Protein AF-0000000074520340 (afdb_homodimer)

Nearest PDB structures (foldseek):
  4hzc-assembly2_I  TM=8.494E-01  e=1.902E-11  Brucella abortus S19
  4hzc-assembly2_J  TM=8.301E-01  e=1.211E-09  Brucella abortus S19
  7ra4-assembly1_C-2  TM=8.258E-01  e=1.084E-09  Neisseria gonorrhoeae FA 1090
  1g97-assembly1_A  TM=7.782E-01  e=4.862E-04  Streptococcus pneumoniae
  1hm8-assembly1_A  TM=6.626E-01  e=3.896E-04  Streptococcus pneumoniae

InterPro domains:
  IPR001451 Hexapeptide repeat [PF00132] (113-145)
  IPR005881 Serine O-acetyltransferase [PIRSF000441] (16-164)
  IPR011004 Trimeric LpxA-like superfamily [SSF51161] (27-163)
  IPR018357 Hexapeptide transferase, conserved site [PS00101] (121-149)
  IPR045304 Serine acetyltransferase, LbH domain [cd03354] (60-159)

Sequence (340 aa):
MFEHVREDWKNYDGDLTRQGLWVMLVYRFGRWRYRIGPRWLRLPLSFLYKALKLASQILTGIDLPCEAQVGRHFTIEHFGDIIISGDAVIGDDVTVRNGVTIG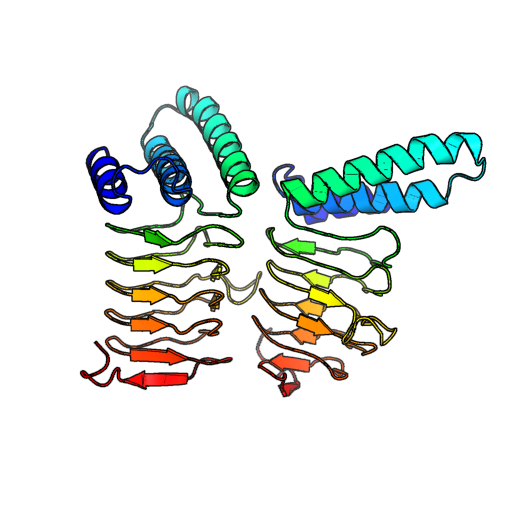LKRTNEPGSPVIGNRVDIGAGAKVLGPIRIGDDVVIGANAVVITDVPSNSLAVGVPARIKPRTGAGRMFEHVREDWKNYDGDLTRQGLWVMLVYRFGRWRYRIGPRWLRLPLSFLYKALKLASQILTGIDLPCEAQVGRHFTIEHFGDIIISGDAVIGDDVTVRNGVTIGLKRTNEPGSPVIGNRVDIGAGAKVLGPIRIGDDVVIGANAVVITDVPSNSLAVGVPARIKPRTGAGR

Organism: Methylococcus capsulatus (strain ATCC 33009 / NCIMB 11132 / Bath) (NCBI:txid243233)

Solvent-accessible surface area (backbone atoms only — not comparable to full-atom values): 16438 Å² total; per-residue (Å²): 109,71,65,55,51,53,49,48,36,59,74,50,71,68,41,84,82,40,58,38,54,58,49,52,52,52,26,49,50,41,46,52,49,72,67,50,77,58,61,81,65,34,49,64,51,49,52,50,41,52,50,50,48,49,50,40,29,65,49,39,32,40,45,63,48,49,67,28,44,71,43,54,67,63,41,54,46,68,53,20,51,27,41,41,36,43,68,24,36,37,31,34,46,25,37,42,25,31,40,21,35,39,19,52,66,41,96,87,41,84,39,27,29,37,37,33,33,45,25,41,39,26,43,41,16,36,37,28,16,69,28,44,36,30,36,49,21,39,34,34,55,52,11,33,40,71,61,69,39,60,54,44,20,31,32,40,14,77,69,41,45,81,40,73,52,65,81,69,83,110,108,70,63,56,50,53,46,47,36,59,71,49,69,67,43,82,83,38,57,36,55,56,49,50,51,53,25,50,50,43,46,51,50,73,67,50,75,59,62,81,64,34,48,63,51,48,52,50,41,52,53,49,50,51,50,38,30,42,76,39,28,39,44,63,48,48,67,28,44,71,43,55,60,62,40,54,49,67,59,34,34,26,41,42,36,43,66,23,36,38,32,34,46,24,37,42,25,33,39,20,34,39,20,52,66,40,97,88,40,86,41,26,29,37,38,33,34,44,25,41,39,26,44,40,16,36,38,27,16,70,30,44,37,29,37,48,22,40,35,32,61,47,10,25,40,72,60,66,39,60,52,43,21,32,32,39,39,51,68,42,45,82,40,72,51,65,88,70,81,118

Radius of gyration: 21.03 Å; Cα contacts (8 Å, |Δi|>4): 837; chains: 2; bounding box: 50×57×48 Å

Foldseek 3Di:
DVVQLVQLCVLVVVDPVALQSLQVVLLVLQLVLVVDDDPVVSVVSVVVSVVSQVVSCVVFVAHDHNLEAEEHSEEEAHGHQHAEDSQEYYYYQEYDYYQEYWEAPDPPADATEYEYYNEYEAHNEYHHHNEYEEACEYEYHNEYEDYYAYHQWYWYDVPTDIGHNDVPVD/DVVQLVQLCVLVVVDPPALQSLQVVLLVLQLVLVVDDDPVVSVVSVVVSVVSQVVSCVVFVAHDHNLEAEEHSEEEDGGHNHAEDSQEYYYYQEYDYYQEYWEAPDPPADATEYEYYNEYEAHNEYHHHNEYEEACEYEYHNEYEDYYAYHQWYWDDVPTDIGHNDPPDD

pLDDT: mean 89.42, std 11.97, range [26.83, 98.75]

Secondary structure (DSSP, 8-state):
-HHHHHHHHHHTTT-TT-HHHHHHHHHHHHHHHTT---HHHHHHHHHHHHHHHHHHHHHH-EE--TTSEE-SS-EE-S-SSEEE-TT-EE-SS-EE-TT-EEE-SBTTB----EE-SS-EE-TT-EEESS-EE-SS-EEPTT-EE-S-B-SSEEEEETTEEEEE--GGG-/-HHHHHHHHHHTTT-TT-HHHHHHHHHHHHHHHTT---HHHHHHHHHHHHHHHHHHHHHH-EE--TTSEE-SS-EE-S-SSEEE-TT-EE-SS-EE-TT-EEE-SBTTB----EE-SS-EE-TT-EEESS-EE-SS-EEPTT-EE-S-B-SSEEEETTTTEEEE--TT--

Structure (mmCIF, N/CA/C/O backbone):
data_AF-0000000074520340-model_v1
#
loop_
_entity.id
_entity.type
_entity.pdbx_description
1 polymer 'Serine acetyltransferase'
#
loop_
_atom_site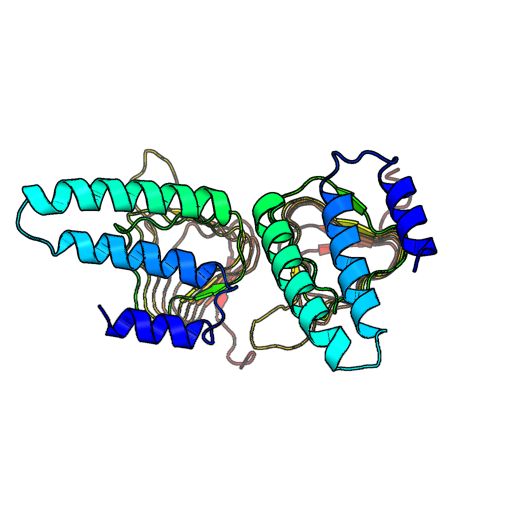.group_PDB
_atom_site.id
_atom_site.type_symbol
_atom_site.label_atom_id
_atom_site.label_alt_id
_atom_site.label_comp_id
_atom_site.label_asym_id
_atom_site.label_entity_id
_atom_site.label_seq_id
_atom_site.pdbx_PDB_ins_code
_atom_site.Cartn_x
_atom_site.Cartn_y
_atom_site.Cartn_z
_atom_site.occupancy
_atom_site.B_iso_or_equiv
_atom_site.auth_seq_id
_atom_site.auth_comp_id
_atom_site.auth_asym_id
_atom_site.auth_atom_id
_atom_site.pdbx_PDB_model_num
ATOM 1 N N . MET A 1 1 ? 12.102 -14.547 -21.453 1 53 1 MET A N 1
ATOM 2 C CA . MET A 1 1 ? 12.523 -14.422 -20.062 1 53 1 MET A CA 1
ATOM 3 C C . MET A 1 1 ? 13.164 -13.055 -19.812 1 53 1 MET A C 1
ATOM 5 O O . MET A 1 1 ? 12.711 -12.297 -18.953 1 53 1 MET A O 1
ATOM 9 N N . PHE A 1 2 ? 14.242 -12.977 -20.719 1 59.88 2 PHE A N 1
ATOM 10 C CA . PHE A 1 2 ? 15.016 -11.742 -20.594 1 59.88 2 PHE A CA 1
ATOM 11 C C . PHE A 1 2 ? 14.164 -10.531 -20.938 1 59.88 2 PHE A C 1
ATOM 13 O O . PHE A 1 2 ? 14.359 -9.445 -20.406 1 59.88 2 PHE A O 1
ATOM 20 N N . GLU A 1 3 ? 13.211 -10.875 -21.797 1 62.56 3 GLU A N 1
ATOM 21 C CA . GLU A 1 3 ? 12.359 -9.766 -22.219 1 62.56 3 GLU A CA 1
ATOM 22 C C . GLU A 1 3 ? 11.484 -9.273 -21.078 1 62.56 3 GLU A C 1
ATOM 24 O O . GLU A 1 3 ? 11.25 -8.07 -20.938 1 62.56 3 GLU A O 1
ATOM 29 N N . HIS A 1 4 ? 11.164 -10.141 -20.203 1 73.25 4 HIS A N 1
ATOM 30 C CA . HIS A 1 4 ? 10.297 -9.781 -19.078 1 73.25 4 HIS A CA 1
ATOM 31 C C . HIS A 1 4 ? 11.078 -9.016 -18.016 1 73.25 4 HIS A C 1
ATOM 33 O O . HIS A 1 4 ? 10.539 -8.094 -17.391 1 73.25 4 HIS A O 1
ATOM 39 N N . VAL A 1 5 ? 12.367 -9.312 -17.984 1 71.75 5 VAL A N 1
ATOM 40 C CA . VAL A 1 5 ? 13.203 -8.641 -17 1 71.75 5 VAL A CA 1
ATOM 41 C C . VAL A 1 5 ? 13.43 -7.191 -17.422 1 71.75 5 VAL A C 1
ATOM 43 O O . VAL A 1 5 ? 13.391 -6.285 -16.578 1 71.75 5 VAL A O 1
ATOM 46 N N . ARG A 1 6 ? 13.617 -7.074 -18.703 1 75 6 ARG A N 1
ATOM 47 C CA . ARG A 1 6 ? 13.805 -5.727 -19.234 1 75 6 ARG A CA 1
ATOM 48 C C . ARG A 1 6 ? 12.547 -4.887 -19.047 1 75 6 ARG A C 1
ATOM 50 O O . ARG A 1 6 ? 12.633 -3.695 -18.734 1 75 6 ARG A O 1
ATOM 57 N N . GLU A 1 7 ? 11.5 -5.543 -19.219 1 77.56 7 GLU A N 1
ATOM 58 C CA . GLU A 1 7 ? 10.219 -4.863 -19.047 1 77.56 7 GLU A CA 1
ATOM 59 C C . GLU A 1 7 ? 9.984 -4.488 -17.578 1 77.56 7 GLU A C 1
ATOM 61 O O . GLU A 1 7 ? 9.508 -3.393 -17.281 1 77.56 7 GLU A O 1
ATOM 66 N N . ASP A 1 8 ? 10.344 -5.371 -16.719 1 78.5 8 ASP A N 1
ATOM 67 C CA . ASP A 1 8 ? 10.211 -5.082 -15.297 1 78.5 8 ASP A CA 1
ATOM 68 C C . ASP A 1 8 ? 11.109 -3.916 -14.891 1 78.5 8 ASP A C 1
ATOM 70 O O . ASP A 1 8 ? 10.688 -3.045 -14.125 1 78.5 8 ASP A O 1
ATOM 74 N N . TRP A 1 9 ? 12.281 -3.885 -15.453 1 76.12 9 TRP A N 1
ATOM 75 C CA . TRP A 1 9 ? 13.242 -2.816 -15.203 1 76.12 9 TRP A CA 1
ATOM 76 C C . TRP A 1 9 ? 12.672 -1.463 -15.609 1 76.12 9 TRP A C 1
ATOM 78 O O . TRP A 1 9 ? 12.789 -0.485 -14.867 1 76.12 9 TRP A O 1
ATOM 88 N N . LYS A 1 10 ? 12.062 -1.479 -16.719 1 74.94 10 LYS A N 1
ATOM 89 C CA . LYS A 1 10 ? 11.469 -0.245 -17.219 1 74.94 10 LYS A CA 1
ATOM 90 C C . LYS A 1 10 ? 10.266 0.17 -16.375 1 74.94 10 LYS A C 1
ATOM 92 O O . LYS A 1 10 ? 10.078 1.355 -16.094 1 74.94 10 LYS A O 1
ATOM 97 N N . ASN A 1 11 ? 9.516 -0.864 -15.922 1 74.94 11 ASN A N 1
ATOM 98 C CA . ASN A 1 11 ? 8.328 -0.603 -15.117 1 74.94 11 ASN A CA 1
ATOM 99 C C . ASN A 1 11 ? 8.688 0.049 -13.781 1 74.94 11 ASN A C 1
ATOM 101 O O . ASN A 1 11 ? 7.91 0.843 -13.25 1 74.94 11 ASN A O 1
ATOM 105 N N . TYR A 1 12 ? 9.852 -0.22 -13.305 1 77 12 TYR A N 1
ATOM 106 C CA . TYR A 1 12 ? 10.273 0.304 -12.016 1 77 12 TYR A CA 1
ATOM 107 C C . TYR A 1 12 ? 11.344 1.373 -12.18 1 77 12 TYR A C 1
ATOM 109 O O . TYR A 1 12 ? 12.125 1.63 -11.258 1 77 12 TYR A O 1
ATOM 117 N N . ASP A 1 13 ? 11.445 1.926 -13.352 1 74.31 13 ASP A N 1
ATOM 118 C CA . ASP A 1 13 ? 12.32 3.041 -13.703 1 74.31 13 ASP A CA 1
ATOM 119 C C . ASP A 1 13 ? 13.773 2.729 -13.359 1 74.31 13 ASP A C 1
ATOM 121 O O . ASP A 1 13 ? 14.531 3.621 -12.977 1 74.31 13 ASP A O 1
ATOM 125 N N . GLY A 1 14 ? 14.086 1.506 -13.328 1 73.56 14 GLY A N 1
ATOM 126 C CA . GLY A 1 14 ? 15.453 1.105 -13.055 1 73.56 14 GLY A CA 1
ATOM 127 C C . GLY A 1 14 ? 15.898 1.424 -11.641 1 73.56 14 GLY A C 1
ATOM 128 O O . GLY A 1 14 ? 17.094 1.597 -11.383 1 73.56 14 GLY A O 1
ATOM 129 N N . ASP A 1 15 ? 14.938 1.679 -10.789 1 73 15 ASP A N 1
ATOM 130 C CA . ASP A 1 15 ? 15.242 2.01 -9.398 1 73 15 ASP A CA 1
ATOM 131 C C . ASP A 1 15 ? 15.352 0.749 -8.539 1 73 15 ASP A C 1
ATOM 133 O O . ASP A 1 15 ? 14.336 0.153 -8.18 1 73 15 ASP A O 1
ATOM 137 N N . LEU A 1 16 ? 16.547 0.467 -8.188 1 75.19 16 LEU A N 1
ATOM 138 C CA . LEU A 1 16 ? 16.844 -0.761 -7.457 1 75.19 16 LEU A CA 1
ATOM 139 C C . LEU A 1 16 ? 16.297 -0.693 -6.031 1 75.19 16 LEU A C 1
ATOM 141 O O . LEU A 1 16 ? 16.203 -1.716 -5.352 1 75.19 16 LEU A O 1
ATOM 145 N N . THR A 1 17 ? 15.906 0.491 -5.727 1 77.88 17 THR A N 1
ATOM 146 C CA . THR A 1 17 ? 15.414 0.63 -4.359 1 77.88 17 THR A CA 1
ATOM 147 C C . THR A 1 17 ? 13.945 0.229 -4.266 1 77.88 17 THR A C 1
ATOM 149 O O . THR A 1 17 ? 13.406 0.097 -3.168 1 77.88 17 THR A O 1
ATOM 152 N N . ARG A 1 18 ? 13.422 -0.013 -5.43 1 84.12 18 ARG A N 1
ATOM 153 C CA . ARG A 1 18 ? 12.023 -0.429 -5.434 1 84.12 18 ARG A CA 1
ATOM 154 C C . ARG A 1 18 ? 11.898 -1.926 -5.168 1 84.12 18 ARG A C 1
ATOM 156 O O . ARG A 1 18 ? 12.289 -2.746 -6 1 84.12 18 ARG A O 1
ATOM 163 N N . GLN A 1 19 ? 11.266 -2.213 -4.129 1 89.31 19 GLN A N 1
ATOM 164 C CA . GLN A 1 19 ? 11.195 -3.584 -3.635 1 89.31 19 GLN A CA 1
ATOM 165 C C . GLN A 1 19 ? 10.406 -4.473 -4.59 1 89.31 19 GLN A C 1
ATOM 167 O O . GLN A 1 19 ? 10.656 -5.676 -4.68 1 89.31 19 GLN A O 1
ATOM 172 N N . GLY A 1 20 ? 9.492 -3.887 -5.324 1 90.38 20 GLY A N 1
ATOM 173 C CA . GLY A 1 20 ? 8.742 -4.645 -6.312 1 90.38 20 GLY A CA 1
ATOM 174 C C . GLY A 1 20 ? 9.625 -5.301 -7.359 1 90.38 20 GLY A C 1
ATOM 175 O O . GLY A 1 20 ? 9.336 -6.402 -7.824 1 90.38 20 GLY A O 1
ATOM 176 N N . LEU A 1 21 ? 10.648 -4.699 -7.707 1 89.56 21 LEU A N 1
ATOM 177 C CA . LEU A 1 21 ? 11.586 -5.23 -8.695 1 89.56 21 LEU A CA 1
ATOM 178 C C . LEU A 1 21 ? 12.273 -6.488 -8.172 1 89.56 21 LEU A C 1
ATOM 180 O O . LEU A 1 21 ? 12.438 -7.461 -8.914 1 89.56 21 LEU A O 1
ATOM 184 N N . TRP A 1 22 ? 12.656 -6.438 -6.891 1 91.94 22 TRP A N 1
ATOM 185 C CA . TRP A 1 22 ? 13.289 -7.609 -6.289 1 91.94 22 TRP A CA 1
ATOM 186 C C . TRP A 1 22 ? 12.359 -8.82 -6.359 1 91.94 22 TRP A C 1
ATOM 188 O O . TRP A 1 22 ? 12.781 -9.914 -6.742 1 91.94 22 TRP A O 1
ATOM 198 N N . VAL A 1 23 ? 11.148 -8.586 -6.039 1 93.88 23 VAL A N 1
ATOM 199 C CA . VAL A 1 23 ? 10.164 -9.656 -5.988 1 93.88 23 VAL A CA 1
ATOM 200 C C . VAL A 1 23 ? 9.945 -10.227 -7.391 1 93.88 23 VAL A C 1
ATOM 202 O O . VAL A 1 23 ? 9.883 -11.445 -7.57 1 93.88 23 VAL A O 1
ATOM 205 N N . MET A 1 24 ? 9.852 -9.359 -8.344 1 92.81 24 MET A N 1
ATOM 206 C CA . MET A 1 24 ? 9.625 -9.797 -9.719 1 92.81 24 MET A CA 1
ATOM 207 C C . MET A 1 24 ? 10.812 -10.594 -10.242 1 92.81 24 MET A C 1
ATOM 209 O O . MET A 1 24 ? 10.648 -11.555 -10.992 1 92.81 24 MET A O 1
ATOM 213 N N . LEU A 1 25 ? 12.039 -10.234 -9.875 1 91.56 25 LEU A N 1
ATOM 214 C CA . LEU A 1 25 ? 13.234 -10.969 -10.281 1 91.56 25 LEU A CA 1
ATOM 215 C C . LEU A 1 25 ? 13.219 -12.383 -9.711 1 91.56 25 LEU A C 1
ATOM 217 O O . LEU A 1 25 ? 13.539 -13.344 -10.414 1 91.56 25 LEU A O 1
ATOM 221 N N . VAL A 1 26 ? 12.867 -12.453 -8.453 1 93.5 26 VAL A N 1
ATOM 222 C CA . VAL A 1 26 ? 12.789 -13.766 -7.812 1 93.5 26 VAL A CA 1
ATOM 223 C C . VAL A 1 26 ? 11.703 -14.602 -8.484 1 93.5 26 VAL A C 1
ATOM 225 O O . VAL A 1 26 ? 11.898 -15.797 -8.742 1 93.5 26 VAL A O 1
ATOM 228 N N . TYR A 1 27 ? 10.57 -14.023 -8.742 1 94.25 27 TYR A N 1
ATOM 229 C CA . TYR A 1 27 ? 9.461 -14.664 -9.438 1 94.25 27 TYR A CA 1
ATOM 230 C C . TYR A 1 27 ? 9.906 -15.234 -10.773 1 94.25 27 TYR A C 1
ATOM 232 O O . TYR A 1 27 ? 9.648 -16.406 -11.078 1 94.25 27 TYR A O 1
ATOM 240 N N . ARG A 1 28 ? 10.539 -14.438 -11.539 1 90.75 28 ARG A N 1
ATOM 241 C CA . ARG A 1 28 ? 10.977 -14.852 -12.867 1 90.75 28 ARG A CA 1
ATOM 242 C C . ARG A 1 28 ? 12.031 -15.945 -12.789 1 90.75 28 ARG A C 1
ATOM 244 O O . ARG A 1 28 ? 12.078 -16.844 -13.633 1 90.75 28 ARG A O 1
ATOM 251 N N . PHE A 1 29 ? 12.922 -15.797 -11.789 1 92.06 29 PHE A N 1
ATOM 252 C CA . PHE A 1 29 ? 13.906 -16.844 -11.562 1 92.06 29 PHE A CA 1
ATOM 253 C C . PHE A 1 29 ? 13.234 -18.188 -11.281 1 92.06 29 PHE A C 1
ATOM 255 O O . PHE A 1 29 ? 13.641 -19.219 -11.805 1 92.06 29 PHE A O 1
ATOM 262 N N . GLY A 1 30 ? 12.219 -18.156 -10.492 1 91.81 30 GLY A N 1
ATOM 263 C CA . GLY A 1 30 ? 11.469 -19.375 -10.203 1 91.81 30 GLY A CA 1
ATOM 264 C C . GLY A 1 30 ? 10.797 -19.969 -11.422 1 91.81 30 GLY A C 1
ATOM 265 O O . GLY A 1 30 ? 10.797 -21.188 -11.602 1 91.81 30 GLY A O 1
ATOM 266 N N . ARG A 1 31 ? 10.25 -19.094 -12.211 1 89.19 31 ARG A N 1
ATOM 267 C CA . ARG A 1 31 ? 9.609 -19.547 -13.438 1 89.19 31 ARG A CA 1
ATOM 268 C C . ARG A 1 31 ? 10.633 -20.125 -14.414 1 89.19 31 ARG A C 1
ATOM 270 O O . ARG A 1 31 ? 10.359 -21.125 -15.094 1 89.19 31 ARG A O 1
ATOM 277 N N . TRP A 1 32 ? 11.727 -19.469 -14.477 1 87 32 TRP A N 1
ATOM 278 C CA . TRP A 1 32 ? 12.812 -19.906 -15.344 1 87 32 TRP A CA 1
ATOM 279 C C . TRP A 1 32 ? 13.312 -21.281 -14.93 1 87 32 TRP A C 1
ATOM 281 O O . TRP A 1 32 ? 13.633 -22.125 -15.789 1 87 32 TRP A O 1
ATOM 291 N N . ARG A 1 33 ? 13.328 -21.531 -13.656 1 86.06 33 ARG A N 1
ATOM 292 C CA . ARG A 1 33 ? 13.805 -22.797 -13.125 1 86.06 33 ARG A CA 1
ATOM 293 C C . ARG A 1 33 ? 12.977 -23.969 -13.664 1 86.06 33 ARG A C 1
ATOM 295 O O . ARG A 1 33 ? 13.492 -25.078 -13.836 1 86.06 33 ARG A O 1
ATOM 302 N N . TYR A 1 34 ? 11.75 -23.719 -13.914 1 80.75 34 TYR A N 1
ATOM 303 C CA . TYR A 1 34 ? 10.883 -24.781 -14.406 1 80.75 34 TYR A CA 1
ATOM 304 C C . TYR A 1 34 ? 11.211 -25.125 -15.852 1 80.75 34 TYR A C 1
ATOM 306 O O . TYR A 1 34 ? 10.805 -26.188 -16.344 1 80.75 34 TYR A O 1
ATOM 314 N N . ARG A 1 35 ? 11.992 -24.344 -16.391 1 81.56 35 ARG A N 1
ATOM 315 C CA . ARG A 1 35 ? 12.375 -24.609 -17.781 1 81.56 35 ARG A CA 1
ATOM 316 C C . ARG A 1 35 ? 13.617 -25.5 -17.844 1 81.56 35 ARG A C 1
ATOM 318 O O . ARG A 1 35 ? 13.969 -26 -18.922 1 81.56 35 ARG A O 1
ATOM 325 N N . ILE A 1 36 ? 14.258 -25.641 -16.75 1 82.88 36 ILE A N 1
ATOM 326 C CA . ILE A 1 36 ? 15.461 -26.469 -16.719 1 82.88 36 ILE A CA 1
ATOM 327 C C . ILE A 1 36 ? 15.078 -27.938 -16.641 1 82.88 36 ILE A C 1
ATOM 329 O O . ILE A 1 36 ? 14.383 -28.359 -15.719 1 82.88 36 ILE A O 1
ATOM 333 N N . GLY A 1 37 ? 15.398 -28.672 -17.609 1 78.62 37 GLY A N 1
ATOM 334 C CA . GLY A 1 37 ? 15.008 -30.062 -17.828 1 78.62 37 GLY A CA 1
ATOM 335 C C . GLY A 1 37 ? 15.664 -31.016 -16.844 1 78.62 37 GLY A C 1
ATOM 336 O O . GLY A 1 37 ? 14.977 -31.672 -16.047 1 78.62 37 GLY A O 1
ATOM 337 N N . PRO A 1 38 ? 17.094 -31.062 -16.766 1 82.19 38 PRO A N 1
ATOM 338 C CA . PRO A 1 38 ? 17.766 -32.062 -15.93 1 82.19 38 PRO A CA 1
ATOM 339 C C . PRO A 1 38 ? 17.5 -31.844 -14.445 1 82.19 38 PRO A C 1
ATOM 341 O O . PRO A 1 38 ? 17.656 -30.734 -13.938 1 82.19 38 PRO A O 1
ATOM 344 N N . ARG A 1 39 ? 17.078 -32.875 -13.789 1 82.94 39 ARG A N 1
ATOM 345 C CA . ARG A 1 39 ? 16.688 -32.812 -12.383 1 82.94 39 ARG A CA 1
ATOM 346 C C . ARG A 1 39 ? 17.859 -32.438 -11.5 1 82.94 39 ARG A C 1
ATOM 348 O O . ARG A 1 39 ? 17.688 -31.719 -10.508 1 82.94 39 ARG A O 1
ATOM 355 N N . TRP A 1 40 ? 19.031 -32.969 -11.906 1 85.06 40 TRP A N 1
ATOM 356 C CA . TRP A 1 40 ? 20.203 -32.719 -11.055 1 85.06 40 TRP A CA 1
ATOM 357 C C . TRP A 1 40 ? 20.547 -31.234 -11.008 1 85.06 40 TRP A C 1
ATOM 359 O O . TRP A 1 40 ? 21.062 -30.75 -10 1 85.06 40 TRP A O 1
ATOM 369 N N . LEU A 1 41 ? 20.328 -30.531 -12.023 1 83.12 41 LEU A N 1
ATOM 370 C CA . LEU A 1 41 ? 20.578 -29.094 -12.078 1 83.12 41 LEU A CA 1
ATOM 371 C C . LEU A 1 41 ? 19.438 -28.312 -11.453 1 83.12 41 LEU A C 1
ATOM 373 O O . LEU A 1 41 ? 19.641 -27.234 -10.891 1 83.12 41 LEU A O 1
ATOM 377 N N . ARG A 1 42 ? 18.266 -28.922 -11.438 1 85.19 42 ARG A N 1
ATOM 378 C CA . ARG A 1 42 ? 17.078 -28.25 -10.945 1 85.19 42 ARG A CA 1
ATOM 379 C C . ARG A 1 42 ? 17.047 -28.234 -9.414 1 85.19 42 ARG A C 1
ATOM 381 O O . ARG A 1 42 ? 16.531 -27.297 -8.805 1 85.19 42 ARG A O 1
ATOM 388 N N . LEU A 1 43 ? 17.703 -29.156 -8.844 1 86.75 43 LEU A N 1
ATOM 389 C CA . LEU A 1 43 ? 17.609 -29.312 -7.395 1 86.75 43 LEU A CA 1
ATOM 390 C C . LEU A 1 43 ? 18.266 -28.125 -6.684 1 86.75 43 LEU A C 1
ATOM 392 O O . LEU A 1 43 ? 17.641 -27.469 -5.859 1 86.75 43 LEU A O 1
ATOM 396 N N . PRO A 1 44 ? 19.609 -27.938 -7.027 1 89.25 44 PRO A N 1
ATOM 397 C CA . PRO A 1 44 ? 20.219 -26.781 -6.359 1 89.25 44 PRO A CA 1
ATOM 398 C C . PRO A 1 44 ? 19.5 -25.469 -6.68 1 89.25 44 PRO A C 1
ATOM 400 O O . PRO A 1 44 ? 19.422 -24.578 -5.828 1 89.25 44 PRO A O 1
ATOM 403 N N . LEU A 1 45 ? 19 -25.375 -7.82 1 90.19 45 LEU A N 1
ATOM 404 C CA . LEU A 1 45 ? 18.312 -24.156 -8.234 1 90.19 45 LEU A CA 1
ATOM 405 C C . LEU A 1 45 ? 16.984 -24.016 -7.5 1 90.19 45 LEU A C 1
ATOM 407 O O . LEU A 1 45 ? 16.516 -22.906 -7.234 1 90.19 45 LEU A O 1
ATOM 411 N N . SER A 1 46 ? 16.375 -25.141 -7.207 1 90.38 46 SER A N 1
ATOM 412 C CA . SER A 1 46 ? 15.141 -25.125 -6.438 1 90.38 46 SER A CA 1
ATOM 413 C C . SER A 1 46 ? 15.383 -24.656 -5.004 1 90.38 46 SER A C 1
ATOM 415 O O . SER A 1 46 ? 14.586 -23.906 -4.441 1 90.38 46 SER A O 1
ATOM 417 N N . PHE A 1 47 ? 16.469 -25.062 -4.508 1 91.94 47 PHE A N 1
ATOM 418 C CA . PHE A 1 47 ? 16.844 -24.625 -3.168 1 91.94 47 PHE A CA 1
ATOM 419 C C . PHE A 1 47 ? 17.125 -23.125 -3.15 1 91.94 47 PHE A C 1
ATOM 421 O O . PHE A 1 47 ? 16.719 -22.422 -2.227 1 91.94 47 PHE A O 1
ATOM 428 N N . LEU A 1 48 ? 17.859 -22.719 -4.129 1 93.19 48 LEU A N 1
ATOM 429 C CA . LEU A 1 48 ? 18.172 -21.281 -4.23 1 93.19 48 LEU A CA 1
ATOM 430 C C . LEU A 1 48 ? 16.891 -20.469 -4.375 1 93.19 48 LEU A C 1
ATOM 432 O O . LEU A 1 48 ? 16.75 -19.406 -3.76 1 93.19 48 LEU A O 1
ATOM 436 N N . TYR A 1 49 ? 15.977 -20.969 -5.16 1 92.62 49 TYR A N 1
ATOM 437 C CA . TYR A 1 49 ? 14.703 -20.281 -5.32 1 92.62 49 TYR A CA 1
ATOM 438 C C . TYR A 1 49 ? 13.977 -20.172 -3.984 1 92.62 49 TYR A C 1
ATOM 440 O O . TYR A 1 49 ? 13.484 -19.094 -3.627 1 92.62 49 TYR A O 1
ATOM 448 N N . LYS A 1 50 ? 13.914 -21.219 -3.301 1 92.69 50 LYS A N 1
ATOM 449 C CA . LYS A 1 50 ? 13.219 -21.219 -2.016 1 92.69 50 LYS A CA 1
ATOM 450 C C . LYS A 1 50 ? 13.867 -20.25 -1.039 1 92.69 50 LYS A C 1
ATOM 452 O O . LYS A 1 50 ? 13.172 -19.547 -0.298 1 92.69 50 LYS A O 1
ATOM 457 N N . ALA A 1 51 ? 15.148 -20.203 -1.033 1 94.44 51 ALA A N 1
ATOM 458 C CA . ALA A 1 51 ? 15.883 -19.281 -0.176 1 94.44 51 ALA A CA 1
ATOM 459 C C . ALA A 1 51 ? 15.602 -17.828 -0.568 1 94.44 51 ALA A C 1
ATOM 461 O O . ALA A 1 51 ? 15.359 -16.984 0.295 1 94.44 51 ALA A O 1
ATOM 462 N N . LEU A 1 52 ? 15.641 -17.578 -1.812 1 94.19 52 LEU A N 1
ATOM 463 C CA . LEU A 1 52 ? 15.398 -16.234 -2.316 1 94.19 52 LEU A CA 1
ATOM 464 C C . LEU A 1 52 ? 13.953 -15.812 -2.051 1 94.19 52 LEU A C 1
ATOM 466 O O . LEU A 1 52 ? 13.695 -14.648 -1.738 1 94.19 52 LEU A O 1
ATOM 470 N N . LYS A 1 53 ? 13.117 -16.766 -2.207 1 92.81 53 LYS A N 1
ATOM 471 C CA . LYS A 1 53 ? 11.711 -16.484 -1.919 1 92.81 53 LYS A CA 1
ATOM 472 C C . LYS A 1 53 ? 11.516 -16.109 -0.453 1 92.81 53 LYS A C 1
ATOM 474 O O . LYS A 1 53 ? 10.812 -15.148 -0.143 1 92.81 53 LYS A O 1
ATOM 479 N N . LEU A 1 54 ? 12.07 -16.828 0.389 1 92.19 54 LEU A N 1
ATOM 480 C CA . LEU A 1 54 ? 12 -16.547 1.816 1 92.19 54 LEU A CA 1
ATOM 481 C C . LEU A 1 54 ? 12.609 -15.18 2.121 1 92.19 54 LEU A C 1
ATOM 483 O O . LEU A 1 54 ? 12.023 -14.391 2.869 1 92.19 54 LEU A O 1
ATOM 487 N N . ALA A 1 55 ? 13.703 -14.891 1.623 1 94.31 55 ALA A N 1
ATOM 488 C CA . ALA A 1 55 ? 14.359 -13.602 1.816 1 94.31 55 ALA A CA 1
ATOM 489 C C . ALA A 1 55 ? 13.484 -12.453 1.321 1 94.31 55 ALA A C 1
ATOM 491 O O . ALA A 1 55 ? 13.375 -11.422 1.979 1 94.31 55 ALA A O 1
ATOM 492 N N . SER A 1 56 ? 12.906 -12.68 0.162 1 93.38 56 SER A N 1
ATOM 493 C CA . SER A 1 56 ? 12.008 -11.672 -0.387 1 93.38 56 SER A CA 1
ATOM 494 C C . SER A 1 56 ? 10.828 -11.43 0.542 1 93.38 56 SER A C 1
ATOM 496 O O . SER A 1 56 ? 10.445 -10.281 0.775 1 93.38 56 SER A O 1
ATOM 498 N N . GLN A 1 57 ? 10.312 -12.484 1.06 1 92.69 57 GLN A N 1
ATOM 499 C CA . GLN A 1 57 ? 9.188 -12.375 1.98 1 92.69 57 GLN A CA 1
ATOM 500 C C . GLN A 1 57 ? 9.57 -11.586 3.229 1 92.69 57 GLN A C 1
ATOM 502 O O . GLN A 1 57 ? 8.836 -10.695 3.658 1 92.69 57 GLN A O 1
ATOM 507 N N . ILE A 1 58 ? 10.695 -11.875 3.768 1 91.25 58 ILE A N 1
ATOM 508 C CA . ILE A 1 58 ? 11.156 -11.258 5.004 1 91.25 58 ILE A CA 1
ATOM 509 C C . ILE A 1 58 ? 11.5 -9.789 4.754 1 91.25 58 ILE A C 1
ATOM 511 O O . ILE A 1 58 ? 11.117 -8.914 5.531 1 91.25 58 ILE A O 1
ATOM 515 N N . LEU A 1 59 ? 12.109 -9.531 3.688 1 92.69 59 LEU A N 1
ATOM 516 C CA . LEU A 1 59 ? 12.648 -8.203 3.436 1 92.69 59 LEU A CA 1
ATOM 517 C C . LEU A 1 59 ? 11.562 -7.258 2.941 1 92.69 59 LEU A C 1
ATOM 519 O O . LEU A 1 59 ? 11.625 -6.051 3.191 1 92.69 59 LEU A O 1
ATOM 523 N N . THR A 1 60 ? 10.539 -7.797 2.26 1 93.12 60 THR A N 1
ATOM 524 C CA . THR A 1 60 ? 9.617 -6.902 1.567 1 93.12 60 THR A CA 1
ATOM 525 C C . THR A 1 60 ? 8.195 -7.074 2.098 1 93.12 60 THR A C 1
ATOM 527 O O . THR A 1 60 ? 7.34 -6.211 1.886 1 93.12 60 THR A O 1
ATOM 530 N N . GLY A 1 61 ? 7.898 -8.172 2.719 1 94.19 61 GLY A N 1
ATOM 531 C CA . GLY A 1 61 ? 6.527 -8.477 3.102 1 94.19 61 GLY A CA 1
ATOM 532 C C . GLY A 1 61 ? 5.648 -8.852 1.926 1 94.19 61 GLY A C 1
ATOM 533 O O . GLY A 1 61 ? 4.434 -8.648 1.963 1 94.19 61 GLY A O 1
ATOM 534 N N . ILE A 1 62 ? 6.258 -9.344 0.884 1 95.69 62 ILE A N 1
ATOM 535 C CA . ILE A 1 62 ? 5.523 -9.703 -0.325 1 95.69 62 ILE A CA 1
ATOM 536 C C . ILE A 1 62 ? 5.711 -11.195 -0.62 1 95.69 62 ILE A C 1
ATOM 538 O O . ILE A 1 62 ? 6.836 -11.695 -0.619 1 95.69 62 ILE A O 1
ATOM 542 N N . ASP A 1 63 ? 4.633 -11.883 -0.788 1 95.62 63 ASP A N 1
ATOM 543 C CA . ASP A 1 63 ? 4.66 -13.289 -1.191 1 95.62 63 ASP A CA 1
ATOM 544 C C . ASP A 1 63 ? 4.039 -13.469 -2.574 1 95.62 63 ASP A C 1
ATOM 546 O O . ASP A 1 63 ? 2.826 -13.32 -2.74 1 95.62 63 ASP A O 1
ATOM 550 N N . LEU A 1 64 ? 4.828 -13.781 -3.559 1 95.81 64 LEU A N 1
ATOM 551 C CA . LEU A 1 64 ? 4.434 -14.055 -4.938 1 95.81 64 LEU A CA 1
ATOM 552 C C . LEU A 1 64 ? 5.082 -15.344 -5.441 1 95.81 64 LEU A C 1
ATOM 554 O O . LEU A 1 64 ? 6.176 -15.312 -6.004 1 95.81 64 LEU A O 1
ATOM 558 N N . PRO A 1 65 ? 4.406 -16.484 -5.207 1 94.5 65 PRO A N 1
ATOM 559 C CA . PRO A 1 65 ? 4.969 -17.75 -5.676 1 94.5 65 PRO A CA 1
ATOM 560 C C . PRO A 1 65 ? 5.117 -17.797 -7.195 1 94.5 65 PRO A C 1
ATOM 562 O O . PRO A 1 65 ? 4.305 -17.219 -7.918 1 94.5 65 PRO A O 1
ATOM 565 N N . CYS A 1 66 ? 6.09 -18.562 -7.645 1 94.56 66 CYS A N 1
ATOM 566 C CA . CYS A 1 66 ? 6.352 -18.656 -9.078 1 94.56 66 CYS A CA 1
ATOM 567 C C . CYS A 1 66 ? 5.266 -19.453 -9.781 1 94.56 66 CYS A C 1
ATOM 569 O O . CYS A 1 66 ? 5.184 -19.453 -11.008 1 94.56 66 CYS A O 1
ATOM 571 N N . GLU A 1 67 ? 4.391 -20.094 -9.016 1 93.38 67 GLU A N 1
ATOM 572 C CA . GLU A 1 67 ? 3.293 -20.875 -9.57 1 93.38 67 GLU A CA 1
ATOM 573 C C . GLU A 1 67 ? 2.182 -19.984 -10.102 1 93.38 67 GLU A C 1
ATOM 575 O O . GLU A 1 67 ? 1.412 -20.375 -10.977 1 93.38 67 GLU A O 1
ATOM 580 N N . ALA A 1 68 ? 2.088 -18.781 -9.547 1 95.25 68 ALA A N 1
ATOM 581 C CA . ALA A 1 68 ? 1.101 -17.828 -10.055 1 95.25 68 ALA A CA 1
ATOM 582 C C . ALA A 1 68 ? 1.397 -17.453 -11.5 1 95.25 68 ALA A C 1
ATOM 584 O O . ALA A 1 68 ? 2.561 -17.406 -11.906 1 95.25 68 ALA A O 1
ATOM 585 N N . GLN A 1 69 ? 0.39 -17.219 -12.297 1 96.25 69 GLN A N 1
ATOM 586 C CA . GLN A 1 69 ? 0.564 -16.719 -13.656 1 96.25 69 GLN A CA 1
ATOM 587 C C . GLN A 1 69 ? 0.382 -15.211 -13.719 1 96.25 69 GLN A C 1
ATOM 589 O O . GLN A 1 69 ? -0.707 -14.695 -13.445 1 96.25 69 GLN A O 1
ATOM 594 N N . VAL A 1 70 ? 1.44 -14.516 -14.109 1 95.69 70 VAL A N 1
ATOM 595 C CA . VAL A 1 70 ? 1.425 -13.062 -14.133 1 95.69 70 VAL A CA 1
ATOM 596 C C . VAL A 1 70 ? 1.771 -12.562 -15.539 1 95.69 70 VAL A C 1
ATOM 598 O O . VAL A 1 70 ? 2.758 -13 -16.125 1 95.69 70 VAL A O 1
ATOM 601 N N . GLY A 1 71 ? 0.902 -11.695 -16.031 1 94.5 71 GLY A N 1
ATOM 602 C CA . GLY A 1 71 ? 1.102 -11.156 -17.375 1 94.5 71 GLY A CA 1
ATOM 603 C C . GLY A 1 71 ? 2.176 -10.086 -17.438 1 94.5 71 GLY A C 1
ATOM 604 O O . GLY A 1 71 ? 3.029 -10.008 -16.547 1 94.5 71 GLY A O 1
ATOM 605 N N . ARG A 1 72 ? 2.121 -9.305 -18.5 1 91.88 72 ARG A N 1
ATOM 606 C CA . ARG A 1 72 ? 3.092 -8.234 -18.734 1 91.88 72 ARG A CA 1
ATOM 607 C C . ARG A 1 72 ? 2.77 -7.008 -17.891 1 91.88 72 ARG A C 1
ATOM 609 O O . ARG A 1 72 ? 1.6 -6.723 -17.625 1 91.88 72 ARG A O 1
ATOM 616 N N . HIS A 1 73 ? 3.85 -6.281 -17.438 1 92.31 73 HIS A N 1
ATOM 617 C CA . HIS A 1 73 ? 3.746 -4.996 -16.75 1 92.31 73 HIS A CA 1
ATOM 618 C C . HIS A 1 73 ? 2.955 -5.125 -15.453 1 92.31 73 HIS A C 1
ATOM 620 O O . HIS A 1 73 ? 2.035 -4.344 -15.203 1 92.31 73 HIS A O 1
ATOM 626 N N . PHE A 1 74 ? 3.225 -6.117 -14.773 1 93.56 74 PHE A N 1
ATOM 627 C CA . PHE A 1 74 ? 2.719 -6.246 -13.414 1 93.56 74 PHE A CA 1
ATOM 628 C C . PHE A 1 74 ? 3.484 -5.336 -12.461 1 93.56 74 PHE A C 1
ATOM 630 O O . PHE A 1 74 ? 4.703 -5.449 -12.328 1 93.56 74 PHE A O 1
ATOM 637 N N . THR A 1 75 ? 2.729 -4.449 -11.797 1 93.75 75 THR A N 1
ATOM 638 C CA . THR A 1 75 ? 3.381 -3.449 -10.961 1 93.75 75 THR A CA 1
ATOM 639 C C . THR A 1 75 ? 2.99 -3.629 -9.5 1 93.75 75 THR A C 1
ATOM 641 O O . THR A 1 75 ? 1.803 -3.678 -9.172 1 93.75 75 THR A O 1
ATOM 644 N N . ILE A 1 76 ? 3.965 -3.824 -8.688 1 93.94 76 ILE A N 1
ATOM 645 C CA . ILE A 1 76 ? 3.787 -3.826 -7.242 1 93.94 76 ILE A CA 1
ATOM 646 C C . ILE A 1 76 ? 4.203 -2.475 -6.668 1 93.94 76 ILE A C 1
ATOM 648 O O . ILE A 1 76 ? 5.395 -2.15 -6.629 1 93.94 76 ILE A O 1
ATOM 652 N N . GLU A 1 77 ? 3.186 -1.749 -6.285 1 90.69 77 GLU A N 1
ATOM 653 C CA . GLU A 1 77 ? 3.459 -0.43 -5.723 1 90.69 77 GLU A CA 1
ATOM 654 C C . GLU A 1 77 ? 3.617 -0.498 -4.207 1 90.69 77 GLU A C 1
ATOM 656 O O . GLU A 1 77 ? 2.729 -0.985 -3.504 1 90.69 77 GLU A O 1
ATOM 661 N N . HIS A 1 78 ? 4.773 -0.008 -3.76 1 90.56 78 HIS A N 1
ATOM 662 C CA . HIS A 1 78 ? 5.16 -0.027 -2.354 1 90.56 78 HIS A CA 1
ATOM 663 C C . HIS A 1 78 ? 5.445 -1.448 -1.88 1 90.56 78 HIS A C 1
ATOM 665 O O . HIS A 1 78 ? 6.07 -2.232 -2.598 1 90.56 78 HIS A O 1
ATOM 671 N N . PHE A 1 79 ? 5.359 -1.688 -0.563 1 88.5 79 PHE A N 1
ATOM 672 C CA . PHE A 1 79 ? 5.68 -2.973 0.049 1 88.5 79 PHE A CA 1
ATOM 673 C C . PHE A 1 79 ? 4.75 -3.258 1.223 1 88.5 79 PHE A C 1
ATOM 675 O O . PHE A 1 79 ? 3.91 -2.426 1.573 1 88.5 79 PHE A O 1
ATOM 682 N N . GLY A 1 80 ? 4.898 -4.488 1.684 1 90.25 80 GLY A N 1
ATOM 683 C CA . GLY A 1 80 ? 4.238 -4.812 2.938 1 90.25 80 GLY A CA 1
ATOM 684 C C . GLY A 1 80 ? 2.891 -5.48 2.746 1 90.25 80 GLY A C 1
ATOM 685 O O . GLY A 1 80 ? 1.988 -4.906 2.133 1 90.25 80 GLY A O 1
ATOM 686 N N . ASP A 1 81 ? 2.834 -6.57 3.236 1 93.19 81 ASP A N 1
ATOM 687 C CA . ASP A 1 81 ? 1.603 -7.34 3.4 1 93.19 81 ASP A CA 1
ATOM 688 C C . ASP A 1 81 ? 0.919 -7.574 2.055 1 93.19 81 ASP A C 1
ATOM 690 O O . ASP A 1 81 ? -0.279 -7.324 1.909 1 93.19 81 ASP A O 1
ATOM 694 N N . ILE A 1 82 ? 1.626 -7.918 1.067 1 96.62 82 ILE A N 1
ATOM 695 C CA . ILE A 1 82 ? 1.075 -8.32 -0.222 1 96.62 82 ILE A CA 1
ATOM 696 C C . ILE A 1 82 ? 1.18 -9.836 -0.382 1 96.62 82 ILE A C 1
ATOM 698 O O . ILE A 1 82 ? 2.281 -10.383 -0.406 1 96.62 82 ILE A O 1
ATOM 702 N N . ILE A 1 83 ? 0.016 -10.508 -0.466 1 96.38 83 ILE A N 1
ATOM 703 C CA . ILE A 1 83 ? -0.018 -11.961 -0.542 1 96.38 83 ILE A CA 1
ATOM 704 C C . ILE A 1 83 ? -0.8 -12.398 -1.779 1 96.38 83 ILE A C 1
ATOM 706 O O . ILE A 1 83 ? -1.982 -12.078 -1.919 1 96.38 83 ILE A O 1
ATOM 710 N N . ILE A 1 84 ? -0.151 -13.141 -2.629 1 96.62 84 ILE A N 1
ATOM 711 C CA . ILE A 1 84 ? -0.764 -13.648 -3.852 1 96.62 84 ILE A CA 1
ATOM 712 C C . ILE A 1 84 ? -0.676 -15.172 -3.879 1 96.62 84 ILE A C 1
ATOM 714 O O . ILE A 1 84 ? 0.407 -15.742 -3.729 1 96.62 84 ILE A O 1
ATOM 718 N N . SER A 1 85 ? -1.822 -15.766 -4.082 1 94.12 85 SER A N 1
ATOM 719 C CA . SER A 1 85 ? -1.888 -17.219 -4.137 1 94.12 85 SER A CA 1
ATOM 720 C C . SER A 1 85 ? -1.148 -17.766 -5.355 1 94.12 85 SER A C 1
ATOM 722 O O . SER A 1 85 ? -1.166 -17.141 -6.426 1 94.12 85 SER A O 1
ATOM 724 N N . GLY A 1 86 ? -0.582 -18.938 -5.234 1 93.5 86 GLY A N 1
ATOM 725 C CA . GLY A 1 86 ? 0.073 -19.609 -6.344 1 93.5 86 GLY A CA 1
ATOM 726 C C . GLY A 1 86 ? -0.888 -20.016 -7.441 1 93.5 86 GLY A C 1
ATOM 727 O O . GLY A 1 86 ? -0.471 -20.281 -8.578 1 93.5 86 GLY A O 1
ATOM 728 N N . ASP A 1 87 ? -2.127 -19.953 -7.156 1 93.25 87 ASP A N 1
ATOM 729 C CA . ASP A 1 87 ? -3.143 -20.406 -8.109 1 93.25 87 ASP A CA 1
ATOM 730 C C . ASP A 1 87 ? -3.758 -19.219 -8.844 1 93.25 87 ASP A C 1
ATOM 732 O O . ASP A 1 87 ? -4.605 -19.391 -9.719 1 93.25 87 ASP A O 1
ATOM 736 N N . ALA A 1 88 ? -3.34 -18.094 -8.531 1 96.69 88 ALA A N 1
ATOM 737 C CA . ALA A 1 88 ? -3.912 -16.891 -9.141 1 96.69 88 ALA A CA 1
ATOM 738 C C . ALA A 1 88 ? -3.439 -16.734 -10.578 1 96.69 88 ALA A C 1
ATOM 740 O O . ALA A 1 88 ? -2.332 -17.141 -10.93 1 96.69 88 ALA A O 1
ATOM 741 N N . VAL A 1 89 ? -4.312 -16.203 -11.453 1 97.81 89 VAL A N 1
ATOM 742 C CA . VAL A 1 89 ? -4 -15.781 -12.812 1 97.81 89 VAL A CA 1
ATOM 743 C C . VAL A 1 89 ? -4.211 -14.273 -12.953 1 97.81 89 VAL A C 1
ATOM 745 O O . VAL A 1 89 ? -5.32 -13.773 -12.75 1 97.81 89 VAL A O 1
ATOM 748 N N . ILE A 1 90 ? -3.154 -13.594 -13.305 1 98.06 90 ILE A N 1
ATOM 749 C CA . ILE A 1 90 ? -3.178 -12.141 -13.391 1 98.06 90 ILE A CA 1
ATOM 750 C C . ILE A 1 90 ? -2.789 -11.695 -14.797 1 98.06 90 ILE A C 1
ATOM 752 O O . ILE A 1 90 ? -1.745 -12.102 -15.312 1 98.06 90 ILE A O 1
ATOM 756 N N . GLY A 1 91 ? -3.6 -10.859 -15.391 1 98 91 GLY A N 1
ATOM 757 C CA . GLY A 1 91 ? -3.389 -10.414 -16.766 1 98 91 GLY A CA 1
ATOM 758 C C . GLY A 1 91 ? -2.326 -9.336 -16.875 1 98 91 GLY A C 1
ATOM 759 O O . GLY A 1 91 ? -1.437 -9.234 -16.031 1 98 91 GLY A O 1
ATOM 760 N N . ASP A 1 92 ? -2.396 -8.57 -18.016 1 97.06 92 ASP A N 1
ATOM 761 C CA . ASP A 1 92 ? -1.417 -7.531 -18.328 1 97.06 92 ASP A CA 1
ATOM 762 C C . ASP A 1 92 ? -1.803 -6.199 -17.688 1 97.06 92 ASP A C 1
ATOM 764 O O . ASP A 1 92 ? -2.988 -5.895 -17.547 1 97.06 92 ASP A O 1
ATOM 768 N N . ASP A 1 93 ? -0.746 -5.398 -17.312 1 96.69 93 ASP A N 1
ATOM 769 C CA . ASP A 1 93 ? -0.919 -4.02 -16.859 1 96.69 93 ASP A CA 1
ATOM 770 C C . ASP A 1 93 ? -1.776 -3.961 -15.602 1 96.69 93 ASP A C 1
ATOM 772 O O . ASP A 1 93 ? -2.709 -3.158 -15.508 1 96.69 93 ASP A O 1
ATOM 776 N N . VAL A 1 94 ? -1.484 -4.828 -14.727 1 97.12 94 VAL A N 1
ATOM 777 C CA . VAL A 1 94 ? -2.162 -4.859 -13.438 1 97.12 94 VAL A CA 1
ATOM 778 C C . VAL A 1 94 ? -1.268 -4.234 -12.367 1 97.12 94 VAL A C 1
ATOM 780 O O . VAL A 1 94 ? -0.055 -4.457 -12.352 1 97.12 94 VAL A O 1
ATOM 783 N N . THR A 1 95 ? -1.917 -3.436 -11.516 1 96.81 95 THR A N 1
ATOM 784 C CA . THR A 1 95 ? -1.214 -2.82 -10.398 1 96.81 95 THR A CA 1
ATOM 785 C C . THR A 1 95 ? -1.795 -3.295 -9.07 1 96.81 95 THR A C 1
ATOM 787 O O . THR A 1 95 ? -3.014 -3.316 -8.891 1 96.81 95 THR A O 1
ATOM 790 N N . VAL A 1 96 ? -0.91 -3.738 -8.156 1 96.69 96 VAL A N 1
ATOM 791 C CA . VAL A 1 96 ? -1.289 -4.066 -6.789 1 96.69 96 VAL A CA 1
ATOM 792 C C . VAL A 1 96 ? -0.548 -3.154 -5.812 1 96.69 96 VAL A C 1
ATOM 794 O O . VAL A 1 96 ? 0.585 -2.744 -6.078 1 96.69 96 VAL A O 1
ATOM 797 N N . ARG A 1 97 ? -1.193 -2.854 -4.723 1 96.94 97 ARG A N 1
ATOM 798 C CA . ARG A 1 97 ? -0.624 -1.953 -3.727 1 96.94 97 ARG A CA 1
ATOM 799 C C . ARG A 1 97 ? -0.498 -2.645 -2.373 1 96.94 97 ARG A C 1
ATOM 801 O O . ARG A 1 97 ? -0.87 -3.811 -2.229 1 96.94 97 ARG A O 1
ATOM 808 N N . ASN A 1 98 ? 0.126 -1.895 -1.398 1 96.38 98 ASN A N 1
ATOM 809 C CA . ASN A 1 98 ? 0.393 -2.469 -0.084 1 96.38 98 ASN A CA 1
ATOM 810 C C . ASN A 1 98 ? -0.879 -3.02 0.555 1 96.38 98 ASN A C 1
ATOM 812 O O . ASN A 1 98 ? -1.953 -2.432 0.415 1 96.38 98 ASN A O 1
ATOM 816 N N . GLY A 1 99 ? -0.727 -4.188 1.263 1 96.88 99 GLY A N 1
ATOM 817 C CA . GLY A 1 99 ? -1.826 -4.742 2.035 1 96.88 99 GLY A CA 1
ATOM 818 C C . GLY A 1 99 ? -2.773 -5.586 1.202 1 96.88 99 GLY A C 1
ATOM 819 O O . GLY A 1 99 ? -3.77 -6.102 1.715 1 96.88 99 GLY A O 1
ATOM 820 N N . VAL A 1 100 ? -2.529 -5.832 -0.055 1 98.06 100 VAL A N 1
ATOM 821 C CA . VAL A 1 100 ? -3.451 -6.543 -0.933 1 98.06 100 VAL A CA 1
ATOM 822 C C . VAL A 1 100 ? -3.271 -8.055 -0.756 1 98.06 100 VAL A C 1
ATOM 824 O O . VAL A 1 100 ? -2.145 -8.539 -0.662 1 98.06 100 VAL A O 1
ATOM 827 N N . THR A 1 101 ? -4.363 -8.766 -0.733 1 97.56 101 THR A N 1
ATOM 828 C CA . THR A 1 101 ? -4.379 -10.227 -0.78 1 97.56 101 THR A CA 1
ATOM 829 C C . THR A 1 101 ? -5.211 -10.719 -1.962 1 97.56 101 THR A C 1
ATOM 831 O O . THR A 1 101 ? -6.34 -10.273 -2.164 1 97.56 101 THR A O 1
ATOM 834 N N . ILE A 1 102 ? -4.652 -11.539 -2.764 1 97.25 102 ILE A N 1
ATOM 835 C CA . ILE A 1 102 ? -5.32 -12.266 -3.842 1 97.25 102 ILE A CA 1
ATOM 836 C C . ILE A 1 102 ? -5.234 -13.766 -3.58 1 97.25 102 ILE A C 1
ATOM 838 O O . ILE A 1 102 ? -4.156 -14.359 -3.658 1 97.25 102 ILE A O 1
ATOM 842 N N . GLY A 1 103 ? -6.387 -14.336 -3.27 1 94.12 103 GLY A N 1
ATOM 843 C CA . GLY A 1 103 ? -6.262 -15.75 -2.938 1 94.12 103 GLY A CA 1
ATOM 844 C C . GLY A 1 103 ? -7.59 -16.422 -2.654 1 94.12 103 GLY A C 1
ATOM 845 O O . GLY A 1 103 ? -8.617 -16.047 -3.229 1 94.12 103 GLY A O 1
ATOM 846 N N . LEU A 1 104 ? -7.477 -17.453 -1.853 1 83.69 104 LEU A N 1
ATOM 847 C CA . LEU A 1 104 ? -8.617 -18.312 -1.539 1 83.69 104 LEU A CA 1
ATOM 848 C C . LEU A 1 104 ? -9.578 -17.609 -0.583 1 83.69 104 LEU A C 1
ATOM 850 O O . LEU A 1 104 ? -9.148 -16.797 0.244 1 83.69 104 LEU A O 1
ATOM 854 N N . LYS A 1 105 ? -10.82 -17.922 -0.897 1 80.81 105 LYS A N 1
ATOM 855 C CA . LYS A 1 105 ? -11.812 -17.422 0.055 1 80.81 105 LYS A CA 1
ATOM 856 C C . LYS A 1 105 ? -11.703 -18.156 1.39 1 80.81 105 LYS A C 1
ATOM 858 O O . LYS A 1 105 ? -11.805 -17.547 2.451 1 80.81 105 LYS A O 1
ATOM 863 N N . ARG A 1 106 ? -11.547 -19.516 1.246 1 77.25 106 ARG A N 1
ATOM 864 C CA . ARG A 1 106 ? -11.344 -20.406 2.393 1 77.25 106 ARG A CA 1
ATOM 865 C C . ARG A 1 106 ? -10.258 -21.438 2.109 1 77.25 106 ARG A C 1
ATOM 867 O O . ARG A 1 106 ? -10.07 -21.844 0.964 1 77.25 106 ARG A O 1
ATOM 874 N N . THR A 1 107 ? -9.523 -21.766 3.1 1 70.5 107 THR A N 1
ATOM 875 C CA . THR A 1 107 ? -8.406 -22.688 2.941 1 70.5 107 THR A CA 1
ATOM 876 C C . THR A 1 107 ? -8.859 -23.969 2.264 1 70.5 107 THR A C 1
ATOM 878 O O . THR A 1 107 ? -8.125 -24.547 1.459 1 70.5 107 THR A O 1
ATOM 881 N N . ASN A 1 108 ? -10.047 -24.281 2.551 1 70.31 108 ASN A N 1
ATOM 882 C CA . ASN A 1 108 ? -10.516 -25.578 2.053 1 70.31 108 ASN A CA 1
ATOM 883 C C . ASN A 1 108 ? -11.312 -25.422 0.757 1 70.31 108 ASN A C 1
ATOM 885 O O . ASN A 1 108 ? -11.922 -26.375 0.279 1 70.31 108 ASN A O 1
ATOM 889 N N . GLU A 1 109 ? -11.508 -24.281 0.336 1 75.69 109 GLU A N 1
ATOM 890 C CA . GLU A 1 109 ? -12.164 -24.047 -0.946 1 75.69 109 GLU A CA 1
ATOM 891 C C . GLU A 1 109 ? -11.156 -23.625 -2.014 1 75.69 109 GLU A C 1
ATOM 893 O O . GLU A 1 109 ? -10.617 -22.531 -1.967 1 75.69 109 GLU A O 1
ATOM 898 N N . PRO A 1 110 ? -10.984 -24.641 -2.869 1 75.88 110 PRO A N 1
ATOM 899 C CA . PRO A 1 110 ? -9.992 -24.375 -3.91 1 75.88 110 PRO A CA 1
ATOM 900 C C . PRO A 1 110 ? -10.43 -23.281 -4.871 1 75.88 110 PRO A C 1
ATOM 902 O O . PRO A 1 110 ? -11.625 -23.062 -5.074 1 75.88 110 PRO A O 1
ATOM 905 N N . GLY A 1 111 ? -9.562 -22.484 -5.25 1 86.88 111 GLY A N 1
ATOM 906 C CA . GLY A 1 111 ? -9.789 -21.5 -6.305 1 86.88 111 GLY A CA 1
ATOM 907 C C . GLY A 1 111 ? -9.273 -20.125 -5.957 1 86.88 111 GLY A C 1
ATOM 908 O O . GLY A 1 111 ? -9.398 -19.672 -4.812 1 86.88 111 GLY A O 1
ATOM 909 N N . SER A 1 112 ? -8.578 -19.547 -6.859 1 92.44 112 SER A N 1
ATOM 910 C CA . SER A 1 112 ? -8.023 -18.203 -6.754 1 92.44 112 SER A CA 1
ATOM 911 C C . SER A 1 112 ? -8.539 -17.297 -7.871 1 92.44 112 SER A C 1
ATOM 913 O O . SER A 1 112 ? -9.031 -17.781 -8.891 1 92.44 112 SER A O 1
ATOM 915 N N . PRO A 1 113 ? -8.555 -16.109 -7.676 1 96.75 113 PRO A N 1
ATOM 916 C CA . PRO A 1 113 ? -9.086 -15.156 -8.656 1 96.75 113 PRO A CA 1
ATOM 917 C C . PRO A 1 113 ? -8.352 -15.227 -10 1 96.75 113 PRO A C 1
ATOM 919 O O . PRO A 1 113 ? -7.156 -15.523 -10.039 1 96.75 113 PRO A O 1
ATOM 922 N N . VAL A 1 114 ? -9.102 -15.039 -11.031 1 98.31 114 VAL A N 1
ATOM 923 C CA . VAL A 1 114 ? -8.594 -14.711 -12.359 1 98.31 114 VAL A CA 1
ATOM 924 C C . VAL A 1 114 ? -8.797 -13.227 -12.641 1 98.31 114 VAL A C 1
ATOM 926 O O . VAL A 1 114 ? -9.938 -12.758 -12.742 1 98.31 114 VAL A O 1
ATOM 929 N N . ILE A 1 115 ? -7.746 -12.531 -12.805 1 98.69 115 ILE A N 1
ATOM 930 C CA . ILE A 1 115 ? -7.785 -11.078 -12.953 1 98.69 115 ILE A CA 1
ATOM 931 C C . ILE A 1 115 ? -7.457 -10.703 -14.398 1 98.69 115 ILE A C 1
ATOM 933 O O . ILE A 1 115 ? -6.434 -11.125 -14.945 1 98.69 115 ILE A O 1
ATOM 937 N N . GLY A 1 116 ? -8.305 -9.922 -15.016 1 98.56 116 GLY A N 1
ATOM 938 C CA . GLY A 1 116 ? -8.109 -9.492 -16.391 1 98.56 116 GLY A CA 1
ATOM 939 C C . GLY A 1 116 ? -7.012 -8.461 -16.547 1 98.56 116 GLY A C 1
ATOM 940 O O . GLY A 1 116 ? -6.082 -8.414 -15.734 1 98.56 116 GLY A O 1
ATOM 941 N N . ASN A 1 117 ? -7.102 -7.688 -17.656 1 98.44 117 ASN A N 1
ATOM 942 C CA . ASN A 1 117 ? -6.082 -6.703 -18 1 98.44 117 ASN A CA 1
ATOM 943 C C . ASN A 1 117 ? -6.449 -5.312 -17.5 1 98.44 117 ASN A C 1
ATOM 945 O O . ASN A 1 117 ? -7.629 -4.973 -17.406 1 98.44 117 ASN A O 1
ATOM 949 N N . ARG A 1 118 ? -5.367 -4.496 -17.172 1 97.88 118 ARG A N 1
ATOM 950 C CA . ARG A 1 118 ? -5.531 -3.096 -16.797 1 97.88 118 ARG A CA 1
ATOM 951 C C . ARG A 1 118 ? -6.426 -2.963 -15.57 1 97.88 118 ARG A C 1
ATOM 953 O O . ARG A 1 118 ? -7.371 -2.17 -15.562 1 97.88 118 ARG A O 1
ATOM 960 N N . VAL A 1 119 ? -6.184 -3.781 -14.648 1 98.19 119 VAL A N 1
ATOM 961 C CA . VAL A 1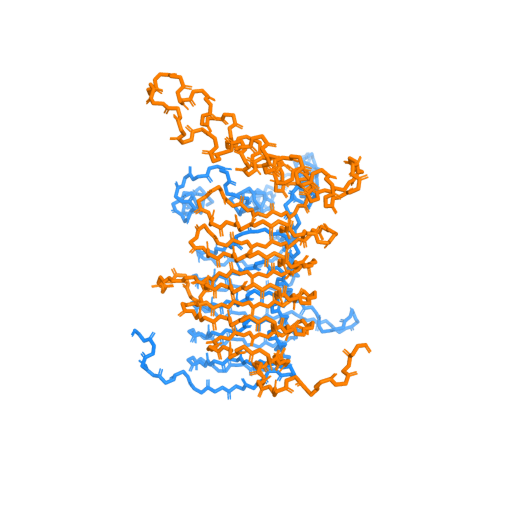 119 ? -6.887 -3.721 -13.367 1 98.19 119 VAL A CA 1
ATOM 962 C C . VAL A 1 119 ? -6.031 -2.99 -12.336 1 98.19 119 VAL A C 1
ATOM 964 O O . VAL A 1 119 ? -4.824 -3.23 -12.242 1 98.19 119 VAL A O 1
ATOM 967 N N . ASP A 1 120 ? -6.617 -2.08 -11.609 1 97.69 120 ASP A N 1
ATOM 968 C CA . ASP A 1 120 ? -5.984 -1.306 -10.547 1 97.69 120 ASP A CA 1
ATOM 969 C C . ASP A 1 120 ? -6.543 -1.695 -9.18 1 97.69 120 ASP A C 1
ATOM 971 O O . ASP A 1 120 ? -7.719 -1.465 -8.898 1 97.69 120 ASP A O 1
ATOM 975 N N . ILE A 1 121 ? -5.684 -2.27 -8.359 1 97.88 121 ILE A N 1
ATOM 976 C CA . ILE A 1 121 ? -6.133 -2.779 -7.07 1 97.88 121 ILE A CA 1
ATOM 977 C C . ILE A 1 121 ? -5.605 -1.886 -5.949 1 97.88 121 ILE A C 1
ATOM 979 O O . ILE A 1 121 ? -4.398 -1.831 -5.707 1 97.88 121 ILE A O 1
ATOM 983 N N . GLY A 1 122 ? -6.52 -1.287 -5.254 1 97.25 122 GLY A N 1
ATOM 984 C CA . GLY A 1 122 ? -6.176 -0.314 -4.227 1 97.25 122 GLY A CA 1
ATOM 985 C C . GLY A 1 122 ? -5.566 -0.942 -2.988 1 97.25 122 GLY A C 1
ATOM 986 O O . GLY A 1 122 ? -5.703 -2.146 -2.766 1 97.25 122 GLY A O 1
ATOM 987 N N . ALA A 1 123 ? -4.961 -0.045 -2.189 1 97.75 123 ALA A N 1
ATOM 988 C CA . ALA A 1 123 ? -4.273 -0.492 -0.981 1 97.75 123 ALA A CA 1
ATOM 989 C C . ALA A 1 123 ? -5.234 -1.203 -0.033 1 97.75 123 ALA A C 1
ATOM 991 O O . ALA A 1 123 ? -6.367 -0.757 0.162 1 97.75 123 ALA A O 1
ATOM 992 N N . GLY A 1 124 ? -4.746 -2.387 0.514 1 97.44 124 GLY A N 1
ATOM 993 C CA . GLY A 1 124 ? -5.48 -3.086 1.557 1 97.44 124 GLY A CA 1
ATOM 994 C C . GLY A 1 124 ? -6.59 -3.967 1.018 1 97.44 124 GLY A C 1
ATOM 995 O O . GLY A 1 124 ? -7.23 -4.699 1.774 1 97.44 124 GLY A O 1
ATOM 996 N N . ALA A 1 125 ? -6.844 -3.975 -0.238 1 98.31 125 ALA A N 1
ATOM 997 C CA . ALA A 1 125 ? -7.961 -4.719 -0.814 1 98.31 125 ALA A CA 1
ATOM 998 C C . ALA A 1 125 ? -7.742 -6.227 -0.679 1 98.31 125 ALA A C 1
ATOM 1000 O O . ALA A 1 125 ? -6.602 -6.695 -0.668 1 98.31 125 ALA A O 1
ATOM 1001 N N . LYS A 1 126 ? -8.836 -6.941 -0.536 1 98.06 126 LYS A N 1
ATOM 1002 C CA . LYS A 1 126 ? -8.859 -8.398 -0.525 1 98.06 126 LYS A CA 1
ATOM 1003 C C . LYS A 1 126 ? -9.703 -8.945 -1.679 1 98.06 126 LYS A C 1
ATOM 1005 O O . LYS A 1 126 ? -10.891 -8.625 -1.793 1 98.06 126 LYS A O 1
ATOM 1010 N N . VAL A 1 127 ? -9.133 -9.68 -2.568 1 98.25 127 VAL A N 1
ATOM 1011 C CA . VAL A 1 127 ? -9.789 -10.328 -3.695 1 98.25 127 VAL A CA 1
ATOM 1012 C C . VAL A 1 127 ? -9.734 -11.844 -3.523 1 98.25 127 VAL A C 1
ATOM 1014 O O . VAL A 1 127 ? -8.672 -12.453 -3.676 1 98.25 127 VAL A O 1
ATOM 1017 N N . LEU A 1 128 ? -10.883 -12.453 -3.271 1 96.81 128 LEU A N 1
ATOM 1018 C CA . LEU A 1 128 ? -10.82 -13.797 -2.703 1 96.81 128 LEU A CA 1
ATOM 1019 C C . LEU A 1 128 ? -11.773 -14.734 -3.432 1 96.81 128 LEU A C 1
ATOM 1021 O O . LEU A 1 128 ? -12.898 -14.352 -3.77 1 96.81 128 LEU A O 1
ATOM 1025 N N . GLY A 1 129 ? -11.297 -15.969 -3.602 1 94.94 129 GLY A N 1
ATOM 1026 C CA . GLY A 1 129 ? -12.125 -17.031 -4.125 1 94.94 129 GLY A CA 1
ATOM 1027 C C . GLY A 1 129 ? -11.984 -17.219 -5.625 1 94.94 129 GLY A C 1
ATOM 1028 O O . GLY A 1 129 ? -11.195 -16.531 -6.27 1 94.94 129 GLY A O 1
ATOM 1029 N N . PRO A 1 130 ? -12.617 -18.234 -6.152 1 95.56 130 PRO A N 1
ATOM 1030 C CA . PRO A 1 130 ? -12.578 -18.516 -7.59 1 95.56 130 PRO A CA 1
ATOM 1031 C C . PRO A 1 130 ? -13.453 -17.562 -8.398 1 95.56 130 PRO A C 1
ATOM 1033 O O . PRO A 1 130 ? -14.383 -18.016 -9.086 1 95.56 130 PRO A O 1
ATOM 1036 N N . ILE A 1 131 ? -13.086 -16.312 -8.406 1 97.44 131 ILE A N 1
ATOM 1037 C CA . ILE A 1 131 ? -13.867 -15.273 -9.07 1 97.44 131 ILE A CA 1
ATOM 1038 C C . ILE A 1 131 ? -13.086 -14.727 -10.266 1 97.44 131 ILE A C 1
ATOM 1040 O O . ILE A 1 131 ? -11.883 -14.961 -10.398 1 97.44 131 ILE A O 1
ATOM 1044 N N . ARG A 1 132 ? -13.891 -13.969 -11.109 1 98.5 132 ARG A N 1
ATOM 1045 C CA . ARG A 1 132 ? -13.297 -13.344 -12.289 1 98.5 132 ARG A CA 1
ATOM 1046 C C . ARG A 1 132 ? -13.422 -11.82 -12.227 1 98.5 132 ARG A C 1
ATOM 1048 O O . ARG A 1 132 ? -14.508 -11.297 -11.969 1 98.5 132 ARG A O 1
ATOM 1055 N N . ILE A 1 133 ? -12.328 -11.164 -12.367 1 98.75 133 ILE A N 1
ATOM 1056 C CA . ILE A 1 133 ? -12.273 -9.711 -12.523 1 98.75 133 ILE A CA 1
ATOM 1057 C C . ILE A 1 133 ? -12.047 -9.359 -13.992 1 98.75 133 ILE A C 1
ATOM 1059 O O . ILE A 1 133 ? -11.062 -9.789 -14.594 1 98.75 133 ILE A O 1
ATOM 1063 N N . GLY A 1 134 ? -12.953 -8.641 -14.547 1 98.56 134 GLY A N 1
ATOM 1064 C CA . GLY A 1 134 ? -12.836 -8.258 -15.945 1 98.56 134 GLY A CA 1
ATOM 1065 C C . GLY A 1 134 ? -11.734 -7.25 -16.203 1 98.56 134 GLY A C 1
ATOM 1066 O O . GLY A 1 134 ? -10.922 -6.977 -15.312 1 98.56 134 GLY A O 1
ATOM 1067 N N . ASP A 1 135 ? -11.719 -6.773 -17.5 1 98.5 135 ASP A N 1
ATOM 1068 C CA . ASP A 1 135 ? -10.727 -5.777 -17.891 1 98.5 135 ASP A CA 1
ATOM 1069 C C . ASP A 1 135 ? -11.141 -4.379 -17.438 1 98.5 135 ASP A C 1
ATOM 1071 O O . ASP A 1 135 ? -12.336 -4.102 -17.281 1 98.5 135 ASP A O 1
ATOM 1075 N N . ASP A 1 136 ? -10.117 -3.543 -17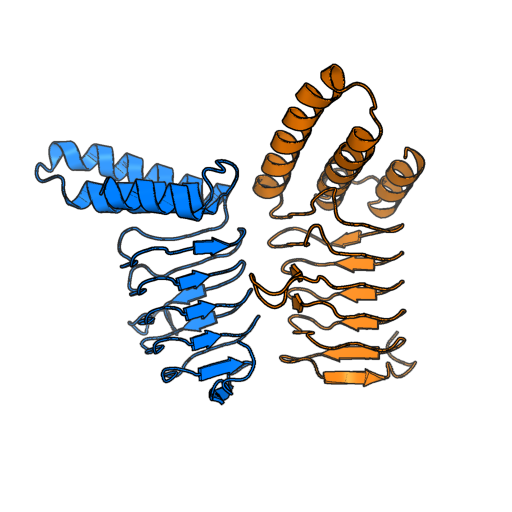.188 1 98.25 136 ASP A N 1
ATOM 1076 C CA . ASP A 1 136 ? -10.352 -2.129 -16.906 1 98.25 136 ASP A CA 1
ATOM 1077 C C . ASP A 1 136 ? -11.18 -1.946 -15.648 1 98.25 136 ASP A C 1
ATOM 1079 O O . ASP A 1 136 ? -12.117 -1.143 -15.625 1 98.25 136 ASP A O 1
ATOM 1083 N N . VAL A 1 137 ? -10.898 -2.688 -14.688 1 98.12 137 VAL A N 1
ATOM 1084 C CA . VAL A 1 137 ? -11.586 -2.627 -13.406 1 98.12 137 VAL A CA 1
ATOM 1085 C C . VAL A 1 137 ? -10.727 -1.88 -12.391 1 98.12 137 VAL A C 1
ATOM 1087 O O . VAL A 1 137 ? -9.492 -2.002 -12.398 1 98.12 137 VAL A O 1
ATOM 1090 N N . VAL A 1 138 ? -11.352 -1.081 -11.57 1 97.62 138 VAL A N 1
ATOM 1091 C CA . VAL A 1 138 ? -10.719 -0.471 -10.406 1 97.62 138 VAL A CA 1
ATOM 1092 C C . VAL A 1 138 ? -11.297 -1.068 -9.133 1 97.62 138 VAL A C 1
ATOM 1094 O O . VAL A 1 138 ? -12.523 -1.104 -8.953 1 97.62 138 VAL A O 1
ATOM 1097 N N . ILE A 1 139 ? -10.477 -1.598 -8.312 1 97.94 139 ILE A N 1
ATOM 1098 C CA . ILE A 1 139 ? -10.852 -2.062 -6.984 1 97.94 139 ILE A CA 1
ATOM 1099 C C . ILE A 1 139 ? -10.391 -1.052 -5.938 1 97.94 139 ILE A C 1
ATOM 1101 O O . ILE A 1 139 ? -9.203 -0.771 -5.816 1 97.94 139 ILE A O 1
ATOM 1105 N N . GLY A 1 140 ? -11.281 -0.536 -5.211 1 96.81 140 GLY A N 1
ATOM 1106 C CA . GLY A 1 140 ? -10.984 0.516 -4.254 1 96.81 140 GLY A CA 1
ATOM 1107 C C . GLY A 1 140 ? -10.172 0.028 -3.066 1 96.81 140 GLY A C 1
ATOM 1108 O O . GLY A 1 140 ? -10.102 -1.175 -2.809 1 96.81 140 GLY A O 1
ATOM 1109 N N . ALA A 1 141 ? -9.633 1.069 -2.367 1 97.75 141 ALA A N 1
ATOM 1110 C CA . ALA A 1 141 ? -8.852 0.77 -1.17 1 97.75 141 ALA A CA 1
ATOM 1111 C C . ALA A 1 141 ? -9.703 0.06 -0.123 1 97.75 141 ALA A C 1
ATOM 1113 O O . ALA A 1 141 ? -10.875 0.4 0.069 1 97.75 141 ALA A O 1
ATOM 1114 N N . ASN A 1 142 ? -9.086 -0.954 0.559 1 98.06 142 ASN A N 1
ATOM 1115 C CA . ASN A 1 142 ? -9.664 -1.754 1.634 1 98.06 142 ASN A CA 1
ATOM 1116 C C . ASN A 1 142 ? -10.938 -2.461 1.183 1 98.06 142 ASN A C 1
ATOM 1118 O O . ASN A 1 142 ? -11.695 -2.975 2.01 1 98.06 142 ASN A O 1
ATOM 1122 N N . ALA A 1 143 ? -11.219 -2.535 -0.122 1 98.12 143 ALA A N 1
ATOM 1123 C CA . ALA A 1 143 ? -12.391 -3.254 -0.608 1 98.12 143 ALA A CA 1
ATOM 1124 C C . ALA A 1 143 ? -12.234 -4.762 -0.41 1 98.12 143 ALA A C 1
ATOM 1126 O O . ALA A 1 143 ? -11.117 -5.285 -0.444 1 98.12 143 ALA A O 1
ATOM 1127 N N . VAL A 1 144 ? -13.383 -5.422 -0.22 1 98.25 144 VAL A N 1
ATOM 1128 C CA . VAL A 1 144 ? -13.414 -6.879 -0.181 1 98.25 144 VAL A CA 1
ATOM 1129 C C . VAL A 1 144 ? -14.25 -7.406 -1.347 1 98.25 144 VAL A C 1
ATOM 1131 O O . VAL A 1 144 ? -15.477 -7.246 -1.365 1 98.25 144 VAL A O 1
ATOM 1134 N N . VAL A 1 145 ? -13.617 -8.047 -2.291 1 98.38 145 VAL A N 1
ATOM 1135 C CA . VAL A 1 145 ? -14.273 -8.547 -3.498 1 98.38 145 VAL A CA 1
ATOM 1136 C C . VAL A 1 145 ? -14.352 -10.07 -3.445 1 98.38 145 VAL A C 1
ATOM 1138 O O . VAL A 1 145 ? -13.328 -10.75 -3.471 1 98.38 145 VAL A O 1
ATOM 1141 N N . ILE A 1 146 ? -15.523 -10.57 -3.455 1 97.06 146 ILE A N 1
ATOM 1142 C CA . ILE A 1 146 ? -15.711 -12.008 -3.326 1 97.06 146 ILE A CA 1
ATOM 1143 C C . ILE A 1 146 ? -16.688 -12.5 -4.398 1 97.06 146 ILE A C 1
ATOM 1145 O O . ILE A 1 146 ? -17.219 -13.609 -4.297 1 97.06 146 ILE A O 1
ATOM 1149 N N . THR A 1 147 ? -17.016 -11.617 -5.305 1 97.25 147 THR A N 1
ATOM 1150 C CA . THR A 1 147 ? -17.859 -11.961 -6.449 1 97.25 147 THR A CA 1
ATOM 1151 C C . THR A 1 147 ? -17.219 -11.469 -7.746 1 97.25 147 THR A C 1
ATOM 1153 O O . THR A 1 147 ? -16.281 -10.664 -7.719 1 97.25 147 THR A O 1
ATOM 1156 N N . ASP A 1 148 ? -17.812 -11.969 -8.836 1 98.44 148 ASP A N 1
ATOM 1157 C CA . ASP A 1 148 ? -17.312 -11.539 -10.133 1 98.44 148 ASP A CA 1
ATOM 1158 C C . ASP A 1 148 ? -17.516 -10.039 -10.336 1 98.44 148 ASP A C 1
ATOM 1160 O O . ASP A 1 148 ? -18.5 -9.477 -9.875 1 98.44 148 ASP A O 1
ATOM 1164 N N . VAL A 1 149 ? -16.594 -9.406 -11.078 1 98.56 149 VAL A N 1
ATOM 1165 C CA . VAL A 1 149 ? -16.656 -7.992 -11.422 1 98.56 149 VAL A CA 1
ATOM 1166 C C . VAL A 1 149 ? -16.547 -7.824 -12.93 1 98.56 149 VAL A C 1
ATOM 1168 O O . VAL A 1 149 ? -15.516 -8.141 -13.523 1 98.56 149 VAL A O 1
ATOM 1171 N N . PRO A 1 150 ? -17.547 -7.344 -13.586 1 98.25 150 PRO A N 1
ATOM 1172 C CA . PRO A 1 150 ? -17.469 -7.141 -15.031 1 98.25 150 PRO A CA 1
ATOM 1173 C C . PRO A 1 150 ? -16.422 -6.105 -15.43 1 98.25 150 PRO A C 1
ATOM 1175 O O . PRO A 1 150 ? -16.031 -5.27 -14.609 1 98.25 150 PRO A O 1
ATOM 1178 N N . SER A 1 151 ? -16.094 -6.18 -16.703 1 98.25 151 SER A N 1
ATOM 1179 C CA . SER A 1 151 ? -15.172 -5.18 -17.219 1 98.25 151 SER A CA 1
ATOM 1180 C C . SER A 1 151 ? -15.734 -3.771 -17.062 1 98.25 151 SER A C 1
ATOM 1182 O O . SER A 1 151 ? -16.953 -3.586 -17 1 98.25 151 SER A O 1
ATOM 1184 N N . ASN A 1 152 ? -14.836 -2.84 -16.969 1 97.94 152 ASN A N 1
ATOM 1185 C CA . ASN A 1 152 ? -15.172 -1.424 -16.875 1 97.94 152 ASN A CA 1
ATOM 1186 C C . ASN A 1 152 ? -16.016 -1.119 -15.641 1 97.94 152 ASN A C 1
ATOM 1188 O O . ASN A 1 152 ? -17 -0.401 -15.719 1 97.94 152 ASN A O 1
ATOM 1192 N N . SER A 1 153 ? -15.586 -1.699 -14.508 1 98 153 SER A N 1
ATOM 1193 C CA . SER A 1 153 ? -16.328 -1.525 -13.266 1 98 153 SER A CA 1
ATOM 1194 C C . SER A 1 153 ? -15.438 -0.958 -12.164 1 98 153 SER A C 1
ATOM 1196 O O . SER A 1 153 ? -14.203 -0.976 -12.281 1 98 153 SER A O 1
ATOM 1198 N N . LEU A 1 154 ? -16.078 -0.398 -11.273 1 97.12 154 LEU A N 1
ATOM 1199 C CA . LEU A 1 154 ? -15.5 0.001 -9.992 1 97.12 154 LEU A CA 1
ATOM 1200 C C . LEU A 1 154 ? -16.062 -0.848 -8.859 1 97.12 154 LEU A C 1
ATOM 1202 O O . LEU A 1 154 ? -17.281 -0.988 -8.727 1 97.12 154 LEU A O 1
ATOM 1206 N N . ALA A 1 155 ? -15.25 -1.473 -8.078 1 97.88 155 ALA A N 1
ATOM 1207 C CA . ALA A 1 155 ? -15.656 -2.254 -6.91 1 97.88 155 ALA A CA 1
ATOM 1208 C C . ALA A 1 155 ? -15.172 -1.605 -5.617 1 97.88 155 ALA A C 1
ATOM 1210 O O . ALA A 1 155 ? -13.969 -1.503 -5.379 1 97.88 155 ALA A O 1
ATOM 1211 N N . VAL A 1 156 ? -16.094 -1.194 -4.754 1 97.06 156 VAL A N 1
ATOM 1212 C CA . VAL A 1 156 ? -15.727 -0.479 -3.539 1 97.06 156 VAL A CA 1
ATOM 1213 C C . VAL A 1 156 ? -16.562 -0.972 -2.365 1 97.06 156 VAL A C 1
ATOM 1215 O O . VAL A 1 156 ? -17.719 -1.385 -2.549 1 97.06 156 VAL A O 1
ATOM 1218 N N . GLY A 1 157 ? -15.844 -1.068 -1.157 1 96.25 157 GLY A N 1
ATOM 1219 C CA . GLY A 1 157 ? -16.594 -1.374 0.047 1 96.25 157 GLY A CA 1
ATOM 1220 C C . GLY A 1 157 ? -16.359 -2.781 0.559 1 96.25 157 GLY A C 1
ATOM 1221 O O . GLY A 1 157 ? -15.531 -3.516 0.012 1 96.25 157 GLY A O 1
ATOM 1222 N N . VAL A 1 158 ? -17.125 -3.092 1.694 1 96.69 158 VAL A N 1
ATOM 1223 C CA . VAL A 1 158 ? -17 -4.375 2.379 1 96.69 158 VAL A CA 1
ATOM 1224 C C . VAL A 1 158 ? -18.391 -4.91 2.729 1 96.69 158 VAL A C 1
ATOM 1226 O O . VAL A 1 158 ? -19.016 -4.445 3.682 1 96.69 158 VAL A O 1
ATOM 1229 N N . PRO A 1 159 ? -18.922 -5.879 2.123 1 95.81 159 PRO A N 1
ATOM 1230 C CA . PRO A 1 159 ? -18.406 -6.387 0.85 1 95.81 159 PRO A CA 1
ATOM 1231 C C . PRO A 1 159 ? -18.5 -5.359 -0.277 1 95.81 159 PRO A C 1
ATOM 1233 O O . PRO A 1 159 ? -19.234 -4.379 -0.163 1 95.81 159 PRO A O 1
ATOM 1236 N N . ALA A 1 160 ? -17.781 -5.656 -1.314 1 97.12 160 ALA A N 1
ATOM 1237 C CA . ALA A 1 160 ? -17.688 -4.656 -2.373 1 97.12 160 ALA A CA 1
ATOM 1238 C C . ALA A 1 160 ? -19 -4.535 -3.145 1 97.12 160 ALA A C 1
ATOM 1240 O O . ALA A 1 160 ? -19.641 -5.543 -3.441 1 97.12 160 ALA A O 1
ATOM 1241 N N . ARG A 1 161 ? -19.328 -3.311 -3.367 1 97.25 161 ARG A N 1
ATOM 1242 C CA . ARG A 1 161 ? -20.359 -2.984 -4.344 1 97.25 161 ARG A CA 1
ATOM 1243 C C . ARG A 1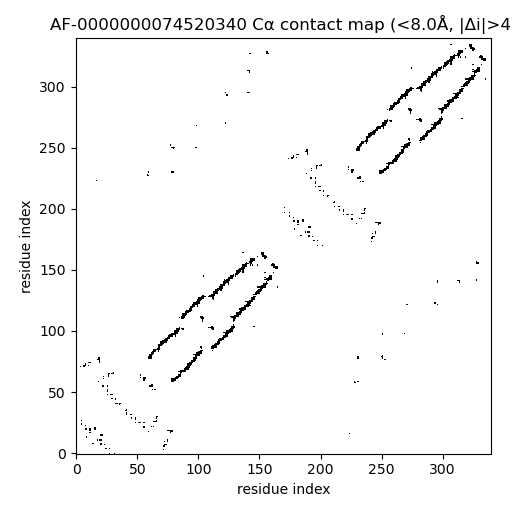 161 ? -19.734 -2.67 -5.707 1 97.25 161 ARG A C 1
ATOM 1245 O O . ARG A 1 161 ? -18.719 -1.991 -5.789 1 97.25 161 ARG A O 1
ATOM 1252 N N . ILE A 1 162 ? -20.469 -3.201 -6.742 1 97.31 162 ILE A N 1
ATOM 1253 C CA . ILE A 1 162 ? -19.938 -3.068 -8.102 1 97.31 162 ILE A CA 1
ATOM 1254 C C . ILE A 1 162 ? -20.734 -2.002 -8.852 1 97.31 162 ILE A C 1
ATOM 1256 O O . ILE A 1 162 ? -21.969 -2.061 -8.922 1 97.31 162 ILE A O 1
ATOM 1260 N N . LYS A 1 163 ? -19.984 -0.964 -9.352 1 95.94 163 LYS A N 1
ATOM 1261 C CA . LYS A 1 163 ? -20.578 0.107 -10.148 1 95.94 163 LYS A CA 1
ATOM 1262 C C . LYS A 1 163 ? -19.828 0.306 -11.461 1 95.94 163 LYS A C 1
ATOM 1264 O O . LYS A 1 163 ? -18.625 0.039 -11.547 1 95.94 163 LYS A O 1
ATOM 1269 N N . PRO A 1 164 ? -20.656 0.734 -12.539 1 93.69 164 PRO A N 1
ATOM 1270 C CA . PRO A 1 164 ? -19.953 1.052 -13.781 1 93.69 164 PRO A CA 1
ATOM 1271 C C . PRO A 1 164 ? -18.969 2.209 -13.617 1 93.69 164 PRO A C 1
ATOM 1273 O O . PRO A 1 164 ? -19.234 3.154 -12.875 1 93.69 164 PRO A O 1
ATOM 1276 N N . ARG A 1 165 ? -17.891 2.02 -14.219 1 88.69 165 ARG A N 1
ATOM 1277 C CA . ARG A 1 165 ? -16.938 3.129 -14.211 1 88.69 165 ARG A CA 1
ATOM 1278 C C . ARG A 1 165 ? -17.438 4.273 -15.094 1 88.69 165 ARG A C 1
ATOM 1280 O O . ARG A 1 165 ? -17.875 4.055 -16.219 1 88.69 165 ARG A O 1
ATOM 1287 N N . THR A 1 166 ? -18.094 5.25 -14.578 1 72.25 166 THR A N 1
ATOM 1288 C CA . THR A 1 166 ? -18.562 6.367 -15.391 1 72.25 166 THR A CA 1
ATOM 1289 C C . THR A 1 166 ? -17.391 7.035 -16.109 1 72.25 166 THR A C 1
ATOM 1291 O O . THR A 1 166 ? -16.266 7.039 -15.594 1 72.25 166 THR A O 1
ATOM 1294 N N . GLY A 1 167 ? -17.234 6.906 -17.484 1 55.19 167 GLY A N 1
ATOM 1295 C CA . GLY A 1 167 ? -16.25 7.504 -18.359 1 55.19 167 GLY A CA 1
ATOM 1296 C C . GLY A 1 167 ? -15.453 8.617 -17.688 1 55.19 167 GLY A C 1
ATOM 1297 O O . GLY A 1 167 ? -14.617 9.258 -18.328 1 55.19 167 GLY A O 1
ATOM 1298 N N . ALA A 1 168 ? -16.078 9.398 -16.734 1 41.75 168 ALA A N 1
ATOM 1299 C CA . ALA A 1 168 ? -15.461 10.695 -16.469 1 41.75 168 ALA A CA 1
ATOM 1300 C C . ALA A 1 168 ? -14.086 10.523 -15.82 1 41.75 168 ALA A C 1
ATOM 1302 O O . ALA A 1 168 ? -13.375 11.508 -15.594 1 41.75 168 ALA A O 1
ATOM 1303 N N . GLY A 1 169 ? -13.578 9.492 -15.023 1 33.38 169 GLY A N 1
ATOM 1304 C CA . GLY A 1 169 ? -12.266 9.766 -14.461 1 33.38 169 GLY A CA 1
ATOM 1305 C C . GLY A 1 169 ? -11.141 9.57 -15.461 1 33.38 169 GLY A C 1
ATOM 1306 O O . GLY A 1 169 ? -10.188 8.828 -15.188 1 33.38 169 GLY A O 1
ATOM 1307 N N . ARG A 1 170 ? -11.406 9.602 -16.703 1 26.83 170 ARG A N 1
ATOM 1308 C CA . ARG A 1 170 ? -10.227 9.883 -17.516 1 26.83 170 ARG A CA 1
ATOM 1309 C C . ARG A 1 170 ? -9.617 11.227 -17.141 1 26.83 170 ARG A C 1
ATOM 1311 O O . ARG A 1 170 ? -10.344 12.203 -16.922 1 26.83 170 ARG A O 1
ATOM 1318 N N . MET B 1 1 ? 15.82 21.906 14.609 1 53.78 1 MET B N 1
ATOM 1319 C CA . MET B 1 1 ? 16.172 20.547 14.219 1 53.78 1 MET B CA 1
ATOM 1320 C C . MET B 1 1 ? 16.25 19.641 15.438 1 53.78 1 MET B C 1
ATOM 1322 O O . MET B 1 1 ? 15.516 18.641 15.523 1 53.78 1 MET B O 1
ATOM 1326 N N . PHE B 1 2 ? 17.266 20.125 16.266 1 59.19 2 PHE B N 1
ATOM 1327 C CA . PHE B 1 2 ? 17.484 19.359 17.484 1 59.19 2 PHE B CA 1
ATOM 1328 C C . PHE B 1 2 ? 16.25 19.359 18.359 1 59.19 2 PHE B C 1
ATOM 1330 O O . PHE B 1 2 ? 16 18.406 19.109 1 59.19 2 PHE B O 1
ATOM 1337 N N . GLU B 1 3 ? 15.531 20.438 18.141 1 60.81 3 GLU B N 1
ATOM 1338 C CA . GLU B 1 3 ? 14.336 20.531 18.984 1 60.81 3 GLU B CA 1
ATOM 1339 C C . GLU B 1 3 ? 13.305 19.469 18.594 1 60.81 3 GLU B C 1
ATOM 1341 O O . GLU B 1 3 ? 12.641 18.891 19.453 1 60.81 3 GLU B O 1
ATOM 1346 N N . HIS B 1 4 ? 13.273 19.172 17.344 1 70.81 4 HIS B N 1
ATOM 1347 C CA . HIS B 1 4 ? 12.312 18.188 16.891 1 70.81 4 HIS B CA 1
ATOM 1348 C C . HIS B 1 4 ? 12.727 16.781 17.297 1 70.81 4 HIS B C 1
ATOM 1350 O O . HIS B 1 4 ? 11.875 15.945 17.641 1 70.81 4 HIS B O 1
ATOM 1356 N N . VAL B 1 5 ? 14.023 16.562 17.469 1 69 5 VAL B N 1
ATOM 1357 C CA . VAL B 1 5 ? 14.516 15.258 17.875 1 69 5 VAL B CA 1
ATOM 1358 C C . VAL B 1 5 ? 14.203 15.016 19.344 1 69 5 VAL B C 1
ATOM 1360 O O . VAL B 1 5 ? 13.797 13.914 19.734 1 69 5 VAL B O 1
ATOM 1363 N N . ARG B 1 6 ? 14.406 16.094 20.109 1 70.25 6 ARG B N 1
ATOM 1364 C CA . ARG B 1 6 ? 14.102 16 21.531 1 70.25 6 ARG B CA 1
ATOM 1365 C C . ARG B 1 6 ? 12.617 15.742 21.766 1 70.25 6 ARG B C 1
ATOM 1367 O O . ARG B 1 6 ? 12.242 14.977 22.656 1 70.25 6 ARG B O 1
ATOM 1374 N N . GLU B 1 7 ? 11.867 16.391 20.984 1 73.31 7 GLU B N 1
ATOM 1375 C CA . GLU B 1 7 ? 10.422 16.203 21.078 1 73.31 7 GLU B CA 1
ATOM 1376 C C . GLU B 1 7 ? 10.023 14.789 20.672 1 73.31 7 GLU B C 1
ATOM 1378 O O . GLU B 1 7 ? 9.156 14.18 21.312 1 73.31 7 GLU B O 1
ATOM 1383 N N . ASP B 1 8 ? 10.625 14.273 19.641 1 75.62 8 ASP B N 1
ATOM 1384 C CA . ASP B 1 8 ? 10.352 12.898 19.234 1 75.62 8 ASP B CA 1
ATOM 1385 C C . ASP B 1 8 ? 10.758 11.914 20.328 1 75.62 8 ASP B C 1
ATOM 1387 O O . ASP B 1 8 ? 10.039 10.945 20.594 1 75.62 8 ASP B O 1
ATOM 1391 N N . TRP B 1 9 ? 11.906 12.172 20.953 1 70.06 9 TRP B N 1
ATOM 1392 C CA . TRP B 1 9 ? 12.406 11.352 22.047 1 70.06 9 TRP B CA 1
ATOM 1393 C C . TRP B 1 9 ? 11.398 11.305 23.203 1 70.06 9 TRP B C 1
ATOM 1395 O O . TRP B 1 9 ? 11.117 10.234 23.734 1 70.06 9 TRP B O 1
ATOM 1405 N N . LYS B 1 10 ? 10.883 12.461 23.5 1 70.62 10 LYS B N 1
ATOM 1406 C CA . LYS B 1 10 ? 9.898 12.555 24.578 1 70.62 10 LYS B CA 1
ATOM 1407 C C . LYS B 1 10 ? 8.594 11.859 24.188 1 70.62 10 LYS B C 1
ATOM 1409 O O . LYS B 1 10 ? 7.977 11.18 25 1 70.62 10 LYS B O 1
ATOM 1414 N N . ASN B 1 11 ? 8.242 12.07 22.922 1 71.38 11 ASN B N 1
ATOM 1415 C CA . ASN B 1 11 ? 7.004 11.461 22.438 1 71.38 11 ASN B CA 1
ATOM 1416 C C . ASN B 1 11 ? 7.062 9.938 22.516 1 71.38 11 ASN B C 1
ATOM 1418 O O . ASN B 1 11 ? 6.039 9.289 22.734 1 71.38 11 ASN B O 1
ATOM 1422 N N . TYR B 1 12 ? 8.234 9.352 22.406 1 73.69 12 TYR B N 1
ATOM 1423 C CA . TYR B 1 12 ? 8.391 7.902 22.422 1 73.69 12 TYR B CA 1
ATOM 1424 C C . TYR B 1 12 ? 9.008 7.441 23.734 1 73.69 12 TYR B C 1
ATOM 1426 O O . TYR B 1 12 ? 9.609 6.367 23.812 1 73.69 12 TYR B O 1
ATOM 1434 N N . ASP B 1 13 ? 8.891 8.25 24.688 1 69.5 13 ASP B N 1
ATOM 1435 C CA . ASP B 1 13 ? 9.32 7.973 26.062 1 69.5 13 ASP B CA 1
ATOM 1436 C C . ASP B 1 13 ? 10.773 7.508 26.094 1 69.5 13 ASP B C 1
ATOM 1438 O O . ASP B 1 13 ? 11.141 6.66 26.906 1 69.5 13 ASP B O 1
ATOM 1442 N N . GLY B 1 14 ? 11.492 7.918 25.156 1 69.25 14 GLY B N 1
ATOM 1443 C CA . GLY B 1 14 ? 12.906 7.582 25.109 1 69.25 14 GLY B CA 1
ATOM 1444 C C . GLY B 1 14 ? 13.156 6.102 24.891 1 69.25 14 GLY B C 1
ATOM 1445 O O . GLY B 1 14 ? 14.227 5.59 25.234 1 69.25 14 GLY B O 1
ATOM 1446 N N . ASP B 1 15 ? 12.078 5.387 24.516 1 66.62 15 ASP B N 1
ATOM 1447 C CA . ASP B 1 15 ? 12.195 3.949 24.281 1 66.62 15 ASP B CA 1
ATOM 1448 C C . ASP B 1 15 ? 12.727 3.658 22.891 1 66.62 15 ASP B C 1
ATOM 1450 O O . ASP B 1 15 ? 11.977 3.729 21.906 1 66.62 15 ASP B O 1
ATOM 1454 N N . LEU B 1 16 ? 13.914 3.24 22.844 1 70.88 16 LEU B N 1
ATOM 1455 C CA . LEU B 1 16 ? 14.625 3 21.594 1 70.88 16 LEU B CA 1
ATOM 1456 C C . LEU B 1 16 ? 14.055 1.79 20.875 1 70.88 16 LEU B C 1
ATOM 1458 O O . LEU B 1 16 ? 14.328 1.589 19.688 1 70.88 16 LEU B O 1
ATOM 1462 N N . THR B 1 17 ? 13.242 1.082 21.609 1 74.62 17 THR B N 1
ATOM 1463 C CA . THR B 1 17 ? 12.695 -0.113 20.969 1 74.62 17 THR B CA 1
ATOM 1464 C C . THR B 1 17 ? 11.492 0.236 20.109 1 74.62 17 THR B C 1
ATOM 1466 O O . THR B 1 17 ? 11.008 -0.597 19.344 1 74.62 17 THR B O 1
ATOM 1469 N N . ARG B 1 18 ? 11.148 1.458 20.219 1 77.94 18 ARG B N 1
ATOM 1470 C CA . ARG B 1 18 ? 10 1.863 19.406 1 77.94 18 ARG B CA 1
ATOM 1471 C C . ARG B 1 18 ? 10.438 2.215 17.984 1 77.94 18 ARG B C 1
ATOM 1473 O O . ARG B 1 18 ? 11.156 3.195 17.766 1 77.94 18 ARG B O 1
ATOM 1480 N N . GLN B 1 19 ? 9.961 1.496 17.016 1 85.94 19 GLN B N 1
ATOM 1481 C CA . GLN B 1 19 ? 10.383 1.596 15.617 1 85.94 19 GLN B CA 1
ATOM 1482 C C . GLN B 1 19 ? 10.039 2.961 15.031 1 85.94 19 GLN B C 1
ATOM 1484 O O . GLN B 1 19 ? 10.742 3.463 14.156 1 85.94 19 GLN B O 1
ATOM 1489 N N . GLY B 1 20 ? 8.977 3.566 15.633 1 86.56 20 GLY B N 1
ATOM 1490 C CA . GLY B 1 20 ? 8.609 4.902 15.188 1 86.56 20 GLY B CA 1
ATOM 1491 C C . GLY B 1 20 ? 9.719 5.922 15.375 1 86.56 20 GLY B C 1
ATOM 1492 O O . GLY B 1 20 ? 9.883 6.824 14.555 1 86.56 20 GLY B O 1
ATOM 1493 N N . LEU B 1 21 ? 10.477 5.746 16.391 1 86.12 21 LEU B N 1
ATOM 1494 C CA . LEU B 1 21 ? 11.578 6.656 16.672 1 86.12 21 LEU B CA 1
ATOM 1495 C C . LEU B 1 21 ? 12.656 6.543 15.594 1 86.12 21 LEU B C 1
ATOM 1497 O O . LEU B 1 21 ? 13.203 7.555 15.148 1 86.12 21 LEU B O 1
ATOM 1501 N N . TRP B 1 22 ? 12.945 5.285 15.164 1 88.5 22 TRP B N 1
ATOM 1502 C CA . TRP B 1 22 ? 13.938 5.086 14.117 1 88.5 22 TRP B CA 1
ATOM 1503 C C . TRP B 1 22 ? 13.523 5.801 12.836 1 88.5 22 TRP B C 1
ATOM 1505 O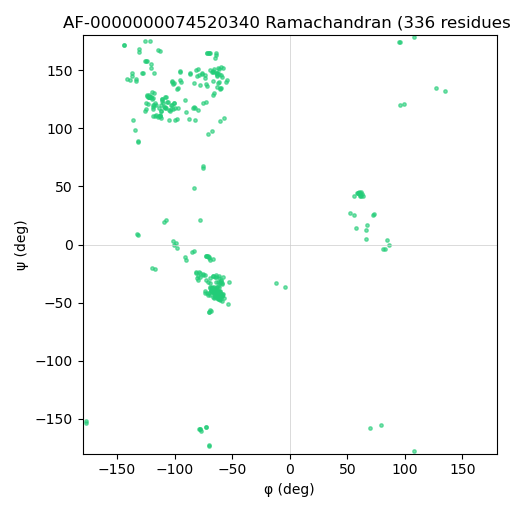 O . TRP B 1 22 ? 14.336 6.48 12.203 1 88.5 22 TRP B O 1
ATOM 1515 N N . VAL B 1 23 ? 12.305 5.699 12.516 1 92.5 23 VAL B N 1
ATOM 1516 C CA . VAL B 1 23 ? 11.773 6.27 11.281 1 92.5 23 VAL B CA 1
ATOM 1517 C C . VAL B 1 23 ? 11.852 7.793 11.336 1 92.5 23 VAL B C 1
ATOM 1519 O O . VAL B 1 23 ? 12.242 8.438 10.367 1 92.5 23 VAL B O 1
ATOM 1522 N N . MET B 1 24 ? 11.523 8.312 12.477 1 90.88 24 MET B N 1
ATOM 1523 C CA . MET B 1 24 ? 11.547 9.766 12.617 1 90.88 24 MET B CA 1
ATOM 1524 C C . MET B 1 24 ? 12.969 10.305 12.539 1 90.88 24 MET B C 1
ATOM 1526 O O . MET B 1 24 ? 13.203 11.383 12 1 90.88 24 MET B O 1
ATOM 1530 N N . LEU B 1 25 ? 13.945 9.57 13.086 1 89.19 25 LEU B N 1
ATOM 1531 C CA . LEU B 1 25 ? 15.344 9.977 13.016 1 89.19 25 LEU B CA 1
ATOM 1532 C C . LEU B 1 25 ? 15.828 10.031 11.57 1 89.19 25 LEU B C 1
ATOM 1534 O O . LEU B 1 25 ? 16.5 10.977 11.172 1 89.19 25 LEU B O 1
ATOM 1538 N N . VAL B 1 26 ? 15.477 8.984 10.852 1 92.38 26 VAL B N 1
ATOM 1539 C CA . VAL B 1 26 ? 15.852 8.945 9.438 1 92.38 26 VAL B CA 1
ATOM 1540 C C . VAL B 1 26 ? 15.18 10.094 8.695 1 92.38 26 VAL B C 1
ATOM 1542 O O . VAL B 1 26 ? 15.797 10.742 7.852 1 92.38 26 VAL B O 1
ATOM 1545 N N . TYR B 1 27 ? 13.914 10.367 9.008 1 93 27 TYR B N 1
ATOM 1546 C CA . TYR B 1 27 ? 13.148 11.453 8.422 1 93 27 TYR B CA 1
ATOM 1547 C C . TYR B 1 27 ? 13.828 12.797 8.672 1 93 27 TYR B C 1
ATOM 1549 O O . TYR B 1 27 ? 14.023 13.578 7.738 1 93 27 TYR B O 1
ATOM 1557 N N . ARG B 1 28 ? 14.18 13.023 9.836 1 89.56 28 ARG B N 1
ATOM 1558 C CA . ARG B 1 28 ? 14.797 14.289 10.211 1 89.56 28 ARG B CA 1
ATOM 1559 C C . ARG B 1 28 ? 16.188 14.43 9.586 1 89.56 28 ARG B C 1
ATOM 1561 O O . ARG B 1 28 ? 16.594 15.539 9.227 1 89.56 28 ARG B O 1
ATOM 1568 N N . PHE B 1 29 ? 16.906 13.328 9.57 1 90.38 29 PHE B N 1
ATOM 1569 C CA . PHE B 1 29 ? 18.203 13.336 8.898 1 90.38 29 PHE B CA 1
ATOM 1570 C C . PHE B 1 29 ? 18.047 13.758 7.441 1 90.38 29 PHE B C 1
ATOM 1572 O O . PHE B 1 29 ? 18.844 14.555 6.938 1 90.38 29 PHE B O 1
ATOM 1579 N N . GLY B 1 30 ? 17.078 13.195 6.785 1 91 30 GLY B N 1
ATOM 1580 C CA . GLY B 1 30 ? 16.812 13.57 5.402 1 91 30 GLY B CA 1
ATOM 1581 C C . GLY B 1 30 ? 16.469 15.031 5.234 1 91 30 GLY B C 1
ATOM 1582 O O . GLY B 1 30 ? 16.922 15.68 4.289 1 91 30 GLY B O 1
ATOM 1583 N N . ARG B 1 31 ? 15.656 15.5 6.152 1 87.69 31 ARG B N 1
ATOM 1584 C CA . ARG B 1 31 ? 15.281 16.906 6.105 1 87.69 31 ARG B CA 1
ATOM 1585 C C . ARG B 1 31 ? 16.484 17.812 6.367 1 87.69 31 ARG B C 1
ATOM 1587 O O . ARG B 1 31 ? 16.625 18.875 5.762 1 87.69 31 ARG B O 1
ATOM 1594 N N . TRP B 1 32 ? 17.266 17.375 7.273 1 85.5 32 TRP B N 1
ATOM 1595 C CA . TRP B 1 32 ? 18.484 18.109 7.613 1 85.5 32 TRP B CA 1
ATOM 1596 C C . TRP B 1 32 ? 19.422 18.188 6.414 1 85.5 32 TRP B C 1
ATOM 1598 O O . TRP B 1 32 ? 20.062 19.219 6.188 1 85.5 32 TRP B O 1
ATOM 1608 N N . ARG B 1 33 ? 19.469 17.156 5.629 1 84 33 ARG B N 1
ATOM 1609 C CA . ARG B 1 33 ? 20.344 17.109 4.457 1 84 33 ARG B CA 1
ATOM 1610 C C . ARG B 1 33 ? 20 18.219 3.475 1 84 33 ARG B C 1
ATOM 1612 O O . ARG B 1 33 ? 20.891 18.719 2.77 1 84 33 ARG B O 1
ATOM 1619 N N . TYR B 1 34 ? 18.781 18.562 3.428 1 78.56 34 TYR B N 1
ATOM 1620 C CA . TYR B 1 34 ? 18.375 19.609 2.494 1 78.56 34 TYR B CA 1
ATOM 1621 C C . TYR B 1 34 ? 18.891 20.969 2.938 1 78.56 34 TYR B C 1
ATOM 1623 O O . TYR B 1 34 ? 18.906 21.922 2.15 1 78.56 34 TYR B O 1
ATOM 1631 N N . ARG B 1 35 ? 19.375 20.953 4.066 1 78.5 35 ARG B N 1
ATOM 1632 C CA . ARG B 1 35 ? 19.891 22.219 4.582 1 78.5 35 ARG B CA 1
ATOM 1633 C C . ARG B 1 35 ? 21.375 22.375 4.242 1 78.5 35 ARG B C 1
ATOM 1635 O O . ARG B 1 35 ? 21.938 23.453 4.406 1 78.5 35 ARG B O 1
ATOM 1642 N N . ILE B 1 36 ? 21.922 21.312 3.783 1 81.38 36 ILE B N 1
ATOM 1643 C CA . ILE B 1 36 ? 23.344 21.375 3.455 1 81.38 36 ILE B CA 1
ATOM 1644 C C . ILE B 1 36 ? 23.531 21.984 2.068 1 81.38 36 ILE B C 1
ATOM 1646 O O . ILE B 1 36 ? 22.969 21.484 1.084 1 81.38 36 ILE B O 1
ATOM 1650 N N . GLY B 1 37 ? 24.141 23.016 2.01 1 75.81 37 GLY B N 1
ATOM 1651 C CA . GLY B 1 37 ? 24.312 23.828 0.812 1 75.81 37 GLY B CA 1
ATOM 1652 C C . GLY B 1 37 ? 25.219 23.188 -0.218 1 75.81 37 GLY B C 1
ATOM 1653 O O . GLY B 1 37 ? 24.797 22.875 -1.332 1 75.81 37 GLY B O 1
ATOM 1654 N N . PRO B 1 38 ? 26.578 22.859 0.192 1 77.69 38 PRO B N 1
ATOM 1655 C CA . PRO B 1 38 ? 27.516 22.359 -0.813 1 77.69 38 PRO B CA 1
ATOM 1656 C C . PRO B 1 38 ? 27.125 21 -1.383 1 77.69 38 PRO B C 1
ATOM 1658 O O . PRO B 1 38 ? 26.812 20.078 -0.626 1 77.69 38 PRO B O 1
ATOM 1661 N N . ARG B 1 39 ? 27.125 20.906 -2.625 1 79.38 39 ARG B N 1
ATOM 1662 C CA . ARG B 1 39 ? 26.656 19.734 -3.34 1 79.38 39 ARG B CA 1
ATOM 1663 C C . ARG B 1 39 ? 27.547 18.531 -3.051 1 79.38 39 ARG B C 1
ATOM 1665 O O . ARG B 1 39 ? 27.078 17.391 -2.961 1 79.38 39 ARG B O 1
ATOM 1672 N N . TRP B 1 40 ? 28.875 18.844 -2.988 1 82.75 40 TRP B N 1
ATOM 1673 C CA . TRP B 1 40 ? 29.828 17.75 -2.811 1 82.75 40 TRP B CA 1
ATOM 1674 C C . TRP B 1 40 ? 29.594 17.047 -1.479 1 82.75 40 TRP B C 1
ATOM 1676 O O . TRP B 1 40 ? 29.859 15.844 -1.352 1 82.75 40 TRP B O 1
ATOM 1686 N N . LEU B 1 41 ? 29.188 17.75 -0.545 1 80.88 41 LEU B N 1
ATOM 1687 C CA . LEU B 1 41 ? 28.891 17.172 0.759 1 80.88 41 LEU B CA 1
ATOM 1688 C C . LEU B 1 41 ? 27.5 16.531 0.764 1 80.88 41 LEU B C 1
ATOM 1690 O O . LEU B 1 41 ? 27.266 15.562 1.491 1 80.88 41 LEU B O 1
ATOM 1694 N N . ARG B 1 42 ? 26.688 16.984 -0.109 1 83.5 42 ARG B N 1
ATOM 1695 C CA . ARG B 1 42 ? 25.312 16.516 -0.133 1 83.5 42 ARG B CA 1
ATOM 1696 C C . ARG B 1 42 ? 25.203 15.148 -0.799 1 83.5 42 ARG B C 1
ATOM 1698 O O . ARG B 1 42 ? 24.328 14.352 -0.443 1 83.5 42 ARG B O 1
ATOM 1705 N N . LEU B 1 43 ? 26.125 14.875 -1.58 1 86 43 LEU B N 1
ATOM 1706 C CA . LEU B 1 43 ? 26.016 13.648 -2.371 1 86 43 LEU B CA 1
ATOM 1707 C C . LEU B 1 43 ? 26.156 12.414 -1.486 1 86 43 LEU B C 1
ATOM 1709 O O . LEU B 1 43 ? 25.281 11.547 -1.485 1 86 43 LEU B O 1
ATOM 1713 N N . PRO B 1 44 ? 27.312 12.375 -0.764 1 87.88 44 PRO B N 1
ATOM 1714 C CA . PRO B 1 44 ? 27.422 11.195 0.099 1 87.88 44 PRO B CA 1
ATOM 1715 C C . PRO B 1 44 ? 26.297 11.109 1.123 1 87.88 44 PRO B C 1
ATOM 1717 O O . PRO B 1 44 ? 25.859 10.008 1.473 1 87.88 44 PRO B O 1
ATOM 1720 N N . LEU B 1 45 ? 25.844 12.258 1.507 1 88.75 45 LEU B N 1
ATOM 1721 C CA . LEU B 1 45 ? 24.781 12.289 2.496 1 88.75 45 LEU B CA 1
ATOM 1722 C C . LEU B 1 45 ? 23.453 11.844 1.88 1 88.75 45 LEU B C 1
ATOM 1724 O O . LEU B 1 45 ? 22.609 11.258 2.564 1 88.75 45 LEU B O 1
ATOM 1728 N N . SER B 1 46 ? 23.312 12.109 0.662 1 89.25 46 SER B N 1
ATOM 1729 C CA . SER B 1 46 ? 22.125 11.664 -0.038 1 89.25 46 SER B CA 1
ATOM 1730 C C . SER B 1 46 ? 22.109 10.148 -0.195 1 89.25 46 SER B C 1
ATOM 1732 O O . SER B 1 46 ? 21.062 9.516 -0.046 1 89.25 46 SER B O 1
ATOM 1734 N N . PHE B 1 47 ? 23.219 9.625 -0.421 1 90.5 47 PHE B N 1
ATOM 1735 C CA . PHE B 1 47 ? 23.344 8.172 -0.524 1 90.5 47 PHE B CA 1
ATOM 1736 C C . PHE B 1 47 ? 23.047 7.512 0.819 1 90.5 47 PHE B C 1
ATOM 1738 O O . PHE B 1 47 ? 22.375 6.488 0.88 1 90.5 47 PHE B O 1
ATOM 1745 N N . LEU B 1 48 ? 23.641 8.109 1.798 1 91.38 48 LEU B N 1
ATOM 1746 C CA . LEU B 1 48 ? 23.406 7.57 3.135 1 91.38 48 LEU B CA 1
ATOM 1747 C C . LEU B 1 48 ? 21.922 7.633 3.494 1 91.38 48 LEU B C 1
ATOM 1749 O O . LEU B 1 48 ? 21.375 6.688 4.07 1 91.38 48 LEU B O 1
ATOM 1753 N N . TYR B 1 49 ? 21.266 8.719 3.135 1 91.44 49 TYR B N 1
ATOM 1754 C CA . TYR B 1 49 ? 19.828 8.844 3.393 1 91.44 49 TYR B CA 1
ATOM 1755 C C . TYR B 1 49 ? 19.047 7.746 2.682 1 91.44 49 TYR B C 1
ATOM 1757 O O . TYR B 1 49 ? 18.172 7.109 3.279 1 91.44 49 TYR B O 1
ATOM 1765 N N . LYS B 1 50 ? 19.359 7.516 1.474 1 91.56 50 LYS B N 1
ATOM 1766 C CA . LYS B 1 50 ? 18.656 6.496 0.702 1 91.56 50 LYS B CA 1
ATOM 1767 C C . LYS B 1 50 ? 18.859 5.109 1.315 1 91.56 50 LYS B C 1
ATOM 1769 O O . LYS B 1 50 ? 17.922 4.312 1.373 1 91.56 50 LYS B O 1
ATOM 1774 N N . ALA B 1 51 ? 20.047 4.832 1.761 1 93 51 ALA B N 1
ATOM 1775 C CA . ALA B 1 51 ? 20.344 3.559 2.406 1 93 51 ALA B CA 1
ATOM 1776 C C . ALA B 1 51 ? 19.562 3.408 3.713 1 93 51 ALA B C 1
ATOM 1778 O O . ALA B 1 51 ? 19 2.35 3.986 1 93 51 ALA B O 1
ATOM 1779 N N . LEU B 1 52 ? 19.578 4.484 4.449 1 92.69 52 LEU B N 1
ATOM 1780 C CA . LEU B 1 52 ? 18.891 4.465 5.73 1 92.69 52 LEU B CA 1
ATOM 1781 C C . LEU B 1 52 ? 17.375 4.352 5.527 1 92.69 52 LEU B C 1
ATOM 1783 O O . LEU B 1 52 ? 16.688 3.676 6.301 1 92.69 52 LEU B O 1
ATOM 1787 N N . LYS B 1 53 ? 16.922 5.004 4.523 1 92.62 53 LYS B N 1
ATOM 1788 C CA . LYS B 1 53 ? 15.5 4.918 4.199 1 92.62 53 LYS B CA 1
ATOM 1789 C C . LYS B 1 53 ? 15.109 3.49 3.824 1 92.62 53 LYS B C 1
ATOM 1791 O O . LYS B 1 53 ? 14.094 2.977 4.293 1 92.62 53 LYS B O 1
ATOM 1796 N N . LEU B 1 54 ? 15.852 2.889 3.035 1 91.62 54 LEU B N 1
ATOM 1797 C CA . LEU B 1 54 ? 15.609 1.506 2.641 1 91.62 54 LEU B CA 1
ATOM 1798 C C . LEU B 1 54 ? 15.656 0.579 3.852 1 91.62 54 LEU B C 1
ATOM 1800 O O . LEU B 1 54 ? 14.797 -0.286 4.012 1 91.62 54 LEU B O 1
ATOM 1804 N N . ALA B 1 55 ? 16.625 0.724 4.652 1 92.88 55 ALA B N 1
ATOM 1805 C CA . ALA B 1 55 ? 16.75 -0.078 5.867 1 92.88 55 ALA B CA 1
ATOM 1806 C C . ALA B 1 55 ? 15.539 0.102 6.77 1 92.88 55 ALA B C 1
ATOM 1808 O O . ALA B 1 55 ? 15.031 -0.868 7.34 1 92.88 55 ALA B O 1
ATOM 1809 N N . SER B 1 56 ? 15.141 1.378 6.859 1 92.31 56 SER B N 1
ATOM 1810 C CA . SER B 1 56 ? 13.961 1.664 7.668 1 92.31 56 SER B CA 1
ATOM 1811 C C . SER B 1 56 ? 12.719 0.967 7.109 1 92.31 56 SER B C 1
ATOM 1813 O O . SER B 1 56 ? 11.922 0.406 7.863 1 92.31 56 SER B O 1
ATOM 1815 N N . GLN B 1 57 ? 12.57 0.984 5.82 1 93 57 GLN B N 1
ATOM 1816 C CA . GLN B 1 57 ? 11.438 0.328 5.176 1 93 57 GLN B CA 1
ATOM 1817 C C . GLN B 1 57 ? 11.445 -1.175 5.438 1 93 57 GLN B C 1
ATOM 1819 O O . GLN B 1 57 ? 10.414 -1.759 5.777 1 93 57 GLN B O 1
ATOM 1824 N N . ILE B 1 58 ? 12.57 -1.772 5.332 1 91.31 58 ILE B N 1
ATOM 1825 C CA . ILE B 1 58 ? 12.719 -3.219 5.465 1 91.31 58 ILE B CA 1
ATOM 1826 C C . ILE B 1 58 ? 12.516 -3.627 6.922 1 91.31 58 ILE B C 1
ATOM 1828 O O . ILE B 1 58 ? 11.812 -4.598 7.207 1 91.31 58 ILE B O 1
ATOM 1832 N N . LEU B 1 59 ? 13.07 -2.902 7.785 1 90.94 59 LEU B N 1
ATOM 1833 C CA . LEU B 1 59 ? 13.094 -3.316 9.188 1 90.94 59 LEU B CA 1
ATOM 1834 C C . LEU B 1 59 ? 11.758 -3.021 9.867 1 90.94 59 LEU B C 1
ATOM 1836 O O . LEU B 1 59 ? 11.336 -3.764 10.75 1 90.94 59 LEU B O 1
ATOM 1840 N N . THR B 1 60 ? 11.102 -1.949 9.375 1 91.44 60 THR B N 1
ATOM 1841 C CA . THR B 1 60 ? 9.945 -1.505 10.148 1 91.44 60 THR B CA 1
ATOM 1842 C C . THR B 1 60 ? 8.664 -1.634 9.336 1 91.44 60 THR B C 1
ATOM 1844 O O . THR B 1 60 ? 7.562 -1.626 9.891 1 91.44 60 THR B O 1
ATOM 1847 N N . GLY B 1 61 ? 8.773 -1.683 8.039 1 93.62 61 GLY B N 1
ATOM 1848 C CA . GLY B 1 61 ? 7.59 -1.653 7.191 1 93.62 61 GLY B CA 1
ATOM 1849 C C . GLY B 1 61 ? 6.938 -0.284 7.121 1 93.62 61 GLY B C 1
ATOM 1850 O O . GLY B 1 61 ? 5.719 -0.176 6.996 1 93.62 61 GLY B O 1
ATOM 1851 N N . ILE B 1 62 ? 7.711 0.755 7.332 1 94.62 62 ILE B N 1
ATOM 1852 C CA . ILE B 1 62 ? 7.215 2.125 7.309 1 94.62 62 ILE B CA 1
ATOM 1853 C C . ILE B 1 62 ? 7.945 2.922 6.23 1 94.62 62 ILE B C 1
ATOM 1855 O O . ILE B 1 62 ? 9.172 2.877 6.145 1 94.62 62 ILE B O 1
ATOM 1859 N N . ASP B 1 63 ? 7.199 3.527 5.395 1 95.56 63 ASP B N 1
ATOM 1860 C CA . ASP B 1 63 ? 7.762 4.441 4.402 1 95.56 63 ASP B CA 1
ATOM 1861 C C . ASP B 1 63 ? 7.328 5.879 4.676 1 95.56 63 ASP B C 1
ATOM 1863 O O . ASP B 1 63 ? 6.152 6.219 4.527 1 95.56 63 ASP B O 1
ATOM 1867 N N . LEU B 1 64 ? 8.227 6.77 5.09 1 95.06 64 LEU B N 1
ATOM 1868 C CA . LEU B 1 64 ? 8.039 8.195 5.344 1 95.06 64 LEU B CA 1
ATOM 1869 C C . LEU B 1 64 ? 9.141 9.016 4.684 1 95.06 64 LEU B C 1
ATOM 1871 O O . LEU B 1 64 ? 10.172 9.281 5.305 1 95.06 64 LEU B O 1
ATOM 1875 N N . PRO B 1 65 ? 8.906 9.398 3.441 1 94.56 65 PRO B N 1
ATOM 1876 C CA . PRO B 1 65 ? 9.922 10.203 2.762 1 94.56 65 PRO B CA 1
ATOM 1877 C C . PRO B 1 65 ? 10.164 11.547 3.449 1 94.56 65 PRO B C 1
ATOM 1879 O O . PRO B 1 65 ? 9.234 12.133 4.012 1 94.56 65 PRO B O 1
ATOM 1882 N N . CYS B 1 66 ? 11.352 12.062 3.314 1 94.12 66 CYS B N 1
ATOM 1883 C CA . CYS B 1 66 ? 11.703 13.32 3.965 1 94.12 66 CYS B CA 1
ATOM 1884 C C . CYS B 1 66 ? 11.023 14.5 3.279 1 94.12 66 CYS B C 1
ATOM 1886 O O . CYS B 1 66 ? 11.008 15.609 3.812 1 94.12 66 CYS B O 1
ATOM 1888 N N . GLU B 1 67 ? 10.414 14.258 2.111 1 93.38 67 GLU B N 1
ATOM 1889 C CA . GLU B 1 67 ? 9.719 15.305 1.365 1 93.38 67 GLU B CA 1
ATOM 1890 C C . GLU B 1 67 ? 8.375 15.641 2.01 1 93.38 67 GLU B C 1
ATOM 1892 O O . GLU B 1 67 ? 7.84 16.734 1.806 1 93.38 67 GLU B O 1
ATOM 1897 N N . ALA B 1 68 ? 7.84 14.703 2.719 1 94.94 68 ALA B N 1
AT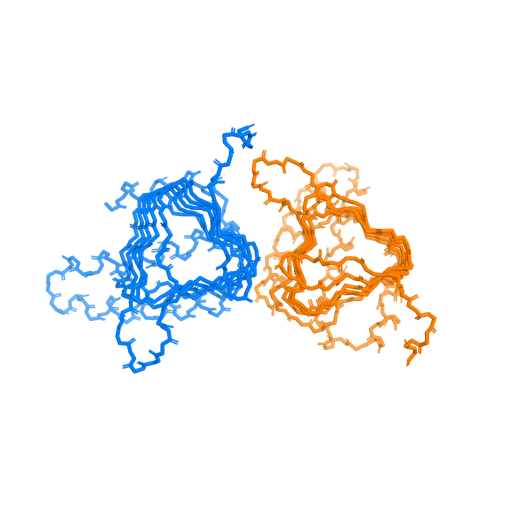OM 1898 C CA . ALA B 1 68 ? 6.594 14.969 3.432 1 94.94 68 ALA B CA 1
ATOM 1899 C C . ALA B 1 68 ? 6.785 16.047 4.488 1 94.94 68 ALA B C 1
ATOM 1901 O O . ALA B 1 68 ? 7.867 16.188 5.066 1 94.94 68 ALA B O 1
ATOM 1902 N N . GLN B 1 69 ? 5.773 16.844 4.742 1 95.94 69 GLN B N 1
ATOM 1903 C CA . GLN B 1 69 ? 5.809 17.828 5.816 1 95.94 69 GLN B CA 1
ATOM 1904 C C . GLN B 1 69 ? 5.078 17.328 7.055 1 95.94 69 GLN B C 1
ATOM 1906 O O . GLN B 1 69 ? 3.867 17.109 7.02 1 95.94 69 GLN B O 1
ATOM 1911 N N . VAL B 1 70 ? 5.836 17.188 8.141 1 95.19 70 VAL B N 1
ATOM 1912 C CA . VAL B 1 70 ? 5.277 16.625 9.367 1 95.19 70 VAL B CA 1
ATOM 1913 C C . VAL B 1 70 ? 5.477 17.609 10.516 1 95.19 70 VAL B C 1
ATOM 1915 O O . VAL B 1 70 ? 6.586 18.109 10.727 1 95.19 70 VAL B O 1
ATOM 1918 N N . GLY B 1 71 ? 4.375 17.875 11.203 1 93.81 71 GLY B N 1
ATOM 1919 C CA . GLY B 1 71 ? 4.422 18.828 12.305 1 93.81 71 GLY B CA 1
ATOM 1920 C C . GLY B 1 71 ? 5.016 18.234 13.57 1 93.81 71 GLY B C 1
ATOM 1921 O O . GLY B 1 71 ? 5.738 17.234 13.516 1 93.81 71 GLY B O 1
ATOM 1922 N N . ARG B 1 72 ? 4.699 18.859 14.695 1 90.69 72 ARG B N 1
ATOM 1923 C CA . ARG B 1 72 ? 5.223 18.453 15.992 1 90.69 72 ARG B CA 1
ATOM 1924 C C . ARG B 1 72 ? 4.43 17.266 16.547 1 90.69 72 ARG B C 1
ATOM 1926 O O . ARG B 1 72 ? 3.23 17.156 16.312 1 90.69 72 ARG B O 1
ATOM 1933 N N . HIS B 1 73 ? 5.133 16.359 17.266 1 90.81 73 HIS B N 1
ATOM 1934 C CA . HIS B 1 73 ? 4.535 15.258 18 1 90.81 73 HIS B CA 1
ATOM 1935 C C . HIS B 1 73 ? 3.787 14.312 17.078 1 90.81 73 HIS B C 1
ATOM 1937 O O . HIS B 1 73 ? 2.625 13.977 17.312 1 90.81 73 HIS B O 1
ATOM 1943 N N . PHE B 1 74 ? 4.371 14.07 16.031 1 93.12 74 PHE B N 1
ATOM 1944 C CA . PHE B 1 74 ? 3.887 13 15.172 1 93.12 74 PHE B CA 1
ATOM 1945 C C . PHE B 1 74 ? 4.203 11.633 15.773 1 93.12 74 PHE B C 1
ATOM 1947 O O . PHE B 1 74 ? 5.371 11.305 15.992 1 93.12 74 PHE B O 1
ATOM 1954 N N . THR B 1 75 ? 3.162 10.828 15.984 1 91.94 75 THR B N 1
ATOM 1955 C CA . THR B 1 75 ? 3.354 9.555 16.672 1 91.94 75 THR B CA 1
ATOM 1956 C C . THR B 1 75 ? 2.99 8.391 15.75 1 91.94 75 THR B C 1
ATOM 1958 O O . THR B 1 75 ? 1.888 8.344 15.203 1 91.94 75 THR B O 1
ATOM 1961 N N . ILE B 1 76 ? 3.912 7.555 15.508 1 93 76 ILE B N 1
ATOM 1962 C CA . ILE B 1 76 ? 3.68 6.289 14.82 1 93 76 ILE B CA 1
ATOM 1963 C C . ILE B 1 76 ? 3.537 5.168 15.852 1 93 76 ILE B C 1
ATOM 1965 O O . ILE B 1 76 ? 4.523 4.742 16.453 1 93 76 ILE B O 1
ATOM 1969 N N . GLU B 1 77 ? 2.283 4.746 15.945 1 86.75 77 GLU B N 1
ATOM 1970 C CA . GLU B 1 77 ? 2.021 3.689 16.922 1 86.75 77 GLU B CA 1
ATOM 1971 C C . GLU B 1 77 ? 2.178 2.309 16.281 1 86.75 77 GLU B C 1
ATOM 1973 O O . GLU B 1 77 ? 1.503 1.991 15.297 1 86.75 77 GLU B O 1
ATOM 1978 N N . HIS B 1 78 ? 3.193 1.495 16.719 1 85.44 78 HIS B N 1
ATOM 1979 C CA . HIS B 1 78 ? 3.523 0.159 16.234 1 85.44 78 HIS B CA 1
ATOM 1980 C C . HIS B 1 78 ? 4.312 0.225 14.93 1 85.44 78 HIS B C 1
ATOM 1982 O O . HIS B 1 78 ? 5.195 1.075 14.773 1 85.44 78 HIS B O 1
ATOM 1988 N N . PHE B 1 79 ? 4.273 -0.775 14.141 1 84.62 79 PHE B N 1
ATOM 1989 C CA . PHE B 1 79 ? 4.992 -0.856 12.875 1 84.62 79 PHE B CA 1
ATOM 1990 C C . PHE B 1 79 ? 4.168 -1.594 11.828 1 84.62 79 PHE B C 1
ATOM 1992 O O . PHE B 1 79 ? 3.043 -2.018 12.102 1 84.62 79 PHE B O 1
ATOM 1999 N N . GLY B 1 80 ? 4.645 -1.575 10.633 1 90.81 80 GLY B N 1
ATOM 2000 C CA . GLY B 1 80 ? 4.09 -2.455 9.617 1 90.81 80 GLY B CA 1
ATOM 2001 C C . GLY B 1 80 ? 3.09 -1.763 8.703 1 90.81 80 GLY B C 1
ATOM 2002 O O . GLY B 1 80 ? 2.043 -1.299 9.164 1 90.81 80 GLY B O 1
ATOM 2003 N N . ASP B 1 81 ? 3.438 -1.805 7.492 1 94.56 81 ASP B N 1
ATOM 2004 C CA . ASP B 1 81 ? 2.588 -1.421 6.367 1 94.56 81 ASP B CA 1
ATOM 2005 C C . ASP B 1 81 ? 2.08 0.01 6.527 1 94.56 81 ASP B C 1
ATOM 2007 O O . ASP B 1 81 ? 0.883 0.269 6.383 1 94.56 81 ASP B O 1
ATOM 2011 N N . ILE B 1 82 ? 2.854 0.906 6.945 1 95.88 82 ILE B N 1
ATOM 2012 C CA . ILE B 1 82 ? 2.537 2.33 6.988 1 95.88 82 ILE B CA 1
ATOM 2013 C C . ILE B 1 82 ? 3.205 3.043 5.816 1 95.88 82 ILE B C 1
ATOM 2015 O O . ILE B 1 82 ? 4.434 3.035 5.695 1 95.88 82 ILE B O 1
ATOM 2019 N N . ILE B 1 83 ? 2.387 3.6 4.934 1 96.88 83 ILE B N 1
ATOM 2020 C CA . ILE B 1 83 ? 2.9 4.262 3.74 1 96.88 83 ILE B CA 1
ATOM 2021 C C . ILE B 1 83 ? 2.408 5.707 3.701 1 96.88 83 ILE B C 1
ATOM 2023 O O . ILE B 1 83 ? 1.202 5.961 3.682 1 96.88 83 ILE B O 1
ATOM 2027 N N . ILE B 1 84 ? 3.338 6.66 3.676 1 96.56 84 ILE B N 1
ATOM 2028 C CA . ILE B 1 84 ? 3.02 8.078 3.605 1 96.56 84 ILE B CA 1
ATOM 2029 C C . ILE B 1 84 ? 3.674 8.695 2.371 1 96.56 84 ILE B C 1
ATOM 2031 O O . ILE B 1 84 ? 4.879 8.547 2.16 1 96.56 84 ILE B O 1
ATOM 2035 N N . SER B 1 85 ? 2.824 9.344 1.622 1 94.62 85 SER B N 1
ATOM 2036 C CA . SER B 1 85 ? 3.316 9.992 0.411 1 94.62 85 SER B CA 1
ATOM 2037 C C . SER B 1 85 ? 4.266 11.133 0.744 1 94.62 85 SER B C 1
ATOM 2039 O O . SER B 1 85 ? 4.074 11.836 1.741 1 94.62 85 SER B O 1
ATOM 2041 N N . GLY B 1 86 ? 5.215 11.406 -0.167 1 94.12 86 GLY B N 1
ATOM 2042 C CA . GLY B 1 86 ? 6.129 12.531 -0.014 1 94.12 86 GLY B CA 1
ATOM 2043 C C . GLY B 1 86 ? 5.449 13.875 -0.16 1 94.12 86 GLY B C 1
ATOM 2044 O O . GLY B 1 86 ? 5.988 14.898 0.267 1 94.12 86 GLY B O 1
ATOM 2045 N N . ASP B 1 87 ? 4.254 13.852 -0.656 1 93.75 87 ASP B N 1
ATOM 2046 C CA . ASP B 1 87 ? 3.531 15.094 -0.916 1 93.75 87 ASP B CA 1
ATOM 2047 C C . ASP B 1 87 ? 2.547 15.406 0.211 1 93.75 87 ASP B C 1
ATOM 2049 O O . ASP B 1 87 ? 1.857 16.422 0.177 1 93.75 87 ASP B O 1
ATOM 2053 N N . ALA B 1 88 ? 2.531 14.617 1.146 1 96.69 88 ALA B N 1
ATOM 2054 C CA . ALA B 1 88 ? 1.574 14.797 2.234 1 96.69 88 ALA B CA 1
ATOM 2055 C C . ALA B 1 88 ? 2.01 15.922 3.17 1 96.69 88 ALA B C 1
ATOM 2057 O O . ALA B 1 88 ? 3.205 16.172 3.336 1 96.69 88 ALA B O 1
ATOM 2058 N N . VAL B 1 89 ? 1.032 16.641 3.744 1 97.81 89 VAL B N 1
ATOM 2059 C CA . VAL B 1 89 ? 1.226 17.641 4.797 1 97.81 89 VAL B CA 1
ATOM 2060 C C . VAL B 1 89 ? 0.468 17.203 6.055 1 97.81 89 VAL B C 1
ATOM 2062 O O . VAL B 1 89 ? -0.754 17.047 6.023 1 97.81 89 VAL B O 1
ATOM 2065 N N . ILE B 1 90 ? 1.201 17.016 7.125 1 97.94 90 ILE B N 1
ATOM 2066 C CA . ILE B 1 90 ? 0.635 16.516 8.375 1 97.94 90 ILE B CA 1
ATOM 2067 C C . ILE B 1 90 ? 0.89 17.516 9.5 1 97.94 90 ILE B C 1
ATOM 2069 O O . ILE B 1 90 ? 2.031 17.922 9.734 1 97.94 90 ILE B O 1
ATOM 2073 N N . GLY B 1 91 ? -0.151 17.906 10.195 1 97.81 91 GLY B N 1
ATOM 2074 C CA . GLY B 1 91 ? -0.063 18.906 11.242 1 97.81 91 GLY B CA 1
ATOM 2075 C C . GLY B 1 91 ? 0.514 18.359 12.539 1 97.81 91 GLY B C 1
ATOM 2076 O O . GLY B 1 91 ? 1.257 17.375 12.531 1 97.81 91 GLY B O 1
ATOM 2077 N N . ASP B 1 92 ? 0.229 19.062 13.672 1 96.44 92 ASP B N 1
ATOM 2078 C CA . ASP B 1 92 ? 0.763 18.734 14.992 1 96.44 92 ASP B CA 1
ATOM 2079 C C . ASP B 1 92 ? -0.124 17.703 15.695 1 96.44 92 ASP B C 1
ATOM 2081 O O . ASP B 1 92 ? -1.344 17.703 15.516 1 96.44 92 ASP B O 1
ATOM 2085 N N . ASP B 1 93 ? 0.503 16.828 16.5 1 96.19 93 ASP B N 1
ATOM 2086 C CA . ASP B 1 93 ? -0.195 15.906 17.406 1 96.19 93 ASP B CA 1
ATOM 2087 C C . ASP B 1 93 ? -1.067 14.93 16.609 1 96.19 93 ASP B C 1
ATOM 2089 O O . ASP B 1 93 ? -2.238 14.734 16.938 1 96.19 93 ASP B O 1
ATOM 2093 N N . VAL B 1 94 ? -0.504 14.461 15.602 1 97.25 94 VAL B N 1
ATOM 2094 C CA . VAL B 1 94 ? -1.172 13.453 14.781 1 97.25 94 VAL B CA 1
ATOM 2095 C C . VAL B 1 94 ? -0.627 12.07 15.125 1 97.25 94 VAL B C 1
ATOM 2097 O O . VAL B 1 94 ? 0.578 11.898 15.328 1 97.25 94 VAL B O 1
ATOM 2100 N N . THR B 1 95 ? -1.522 11.094 15.188 1 96.75 95 THR B N 1
ATOM 2101 C CA . THR B 1 95 ? -1.159 9.711 15.445 1 96.75 95 THR B CA 1
ATOM 2102 C C . THR B 1 95 ? -1.577 8.82 14.273 1 96.75 95 THR B C 1
ATOM 2104 O O . THR B 1 95 ? -2.701 8.922 13.781 1 96.75 95 THR B O 1
ATOM 2107 N N . VAL B 1 96 ? -0.639 7.992 13.828 1 96.62 96 VAL B N 1
ATOM 2108 C CA . VAL B 1 96 ? -0.934 6.977 12.82 1 96.62 96 VAL B CA 1
ATOM 2109 C C . VAL B 1 96 ? -0.637 5.59 13.391 1 96.62 96 VAL B C 1
ATOM 2111 O O . VAL B 1 96 ? 0.242 5.434 14.242 1 96.62 96 VAL B O 1
ATOM 2114 N N . ARG B 1 97 ? -1.319 4.594 12.906 1 96.38 97 ARG B N 1
ATOM 2115 C CA . ARG B 1 97 ? -1.182 3.217 13.367 1 96.38 97 ARG B CA 1
ATOM 2116 C C . ARG B 1 97 ? -0.871 2.273 12.211 1 96.38 97 ARG B C 1
ATOM 2118 O O . ARG B 1 97 ? -0.794 2.705 11.062 1 96.38 97 ARG B O 1
ATOM 2125 N N . ASN B 1 98 ? -0.63 0.984 12.555 1 95.38 98 ASN B N 1
ATOM 2126 C CA . ASN B 1 98 ? -0.249 -0.009 11.555 1 95.38 98 ASN B CA 1
ATOM 2127 C C . ASN B 1 98 ? -1.261 -0.076 10.422 1 95.38 98 ASN B C 1
ATOM 2129 O O . ASN B 1 98 ? -2.467 0.034 10.648 1 95.38 98 ASN B O 1
ATOM 2133 N N . GLY B 1 99 ? -0.698 -0.212 9.195 1 96.62 99 GLY B N 1
ATOM 2134 C CA . GLY B 1 99 ? -1.556 -0.439 8.047 1 96.62 99 GLY B CA 1
ATOM 2135 C C . GLY B 1 99 ? -2.08 0.844 7.43 1 96.62 99 GLY B C 1
ATOM 2136 O O . GLY B 1 99 ? -2.822 0.808 6.445 1 96.62 99 GLY B O 1
ATOM 2137 N N . VAL B 1 100 ? -1.759 1.99 7.945 1 97.69 100 VAL B N 1
ATOM 2138 C CA . VAL B 1 100 ? -2.287 3.258 7.453 1 97.69 100 VAL B CA 1
ATOM 2139 C C . VAL B 1 100 ? -1.56 3.658 6.172 1 97.69 100 VAL B C 1
ATOM 2141 O O . VAL B 1 100 ? -0.338 3.512 6.074 1 97.69 100 VAL B O 1
ATOM 2144 N N . THR B 1 101 ? -2.322 4.117 5.234 1 97.94 101 THR B N 1
ATOM 2145 C CA . THR B 1 101 ? -1.789 4.719 4.02 1 97.94 101 THR B CA 1
ATOM 2146 C C . THR B 1 101 ? -2.303 6.145 3.85 1 97.94 101 THR B C 1
ATOM 2148 O O . THR B 1 101 ? -3.508 6.391 3.945 1 97.94 101 THR B O 1
ATOM 2151 N N . ILE B 1 102 ? -1.451 7.082 3.678 1 97.56 102 ILE B N 1
ATOM 2152 C CA . ILE B 1 102 ? -1.741 8.477 3.34 1 97.56 102 ILE B CA 1
ATOM 2153 C C . ILE B 1 102 ? -1.109 8.82 1.993 1 97.56 102 ILE B C 1
ATOM 2155 O O . ILE B 1 102 ? 0.116 8.898 1.878 1 97.56 102 ILE B O 1
ATOM 2159 N N . GLY B 1 103 ? -1.993 9.008 1.012 1 94.38 103 GLY B N 1
ATOM 2160 C CA . GLY B 1 103 ? -1.36 9.242 -0.276 1 94.38 103 GLY B CA 1
ATOM 2161 C C . GLY B 1 103 ? -2.354 9.539 -1.383 1 94.38 103 GLY B C 1
ATOM 2162 O O . GLY B 1 103 ? -3.402 10.141 -1.139 1 94.38 103 GLY B O 1
ATOM 2163 N N . LEU B 1 104 ? -1.95 9.195 -2.596 1 82.75 104 LEU B N 1
ATOM 2164 C CA . LEU B 1 104 ? -2.707 9.523 -3.799 1 82.75 104 LEU B CA 1
ATOM 2165 C C . LEU B 1 104 ? -3.92 8.609 -3.943 1 82.75 104 LEU B C 1
ATOM 2167 O O . LEU B 1 104 ? -3.896 7.465 -3.494 1 82.75 104 LEU B O 1
ATOM 2171 N N . LYS B 1 105 ? -4.918 9.195 -4.512 1 81.69 105 LYS B N 1
ATOM 2172 C CA . LYS B 1 105 ? -6.094 8.391 -4.828 1 81.69 105 LYS B CA 1
ATOM 2173 C C . LYS B 1 105 ? -5.816 7.445 -5.996 1 81.69 105 LYS B C 1
ATOM 2175 O O . LYS B 1 105 ? -6.238 6.289 -5.98 1 81.69 105 LYS B O 1
ATOM 2180 N N . ARG B 1 106 ? -5.117 8.008 -6.973 1 76.94 106 ARG B N 1
ATOM 2181 C CA . ARG B 1 106 ? -4.688 7.262 -8.156 1 76.94 106 ARG B CA 1
ATOM 2182 C C . ARG B 1 106 ? -3.25 7.605 -8.523 1 76.94 106 ARG B C 1
ATOM 2184 O O . ARG B 1 106 ? -2.803 8.734 -8.328 1 76.94 106 ARG B O 1
ATOM 2191 N N . THR B 1 107 ? -2.578 6.652 -9.055 1 70 107 THR B N 1
ATOM 2192 C CA . THR B 1 107 ? -1.176 6.848 -9.398 1 70 107 THR B CA 1
ATOM 2193 C C . THR B 1 107 ? -1.019 8.016 -10.367 1 70 107 THR B C 1
ATOM 2195 O O . THR B 1 107 ? -0.028 8.75 -10.312 1 70 107 THR B O 1
ATOM 2198 N N . ASN B 1 108 ? -2.033 8.242 -11.125 1 70.25 108 ASN B N 1
ATOM 2199 C CA . ASN B 1 108 ? -1.9 9.266 -12.156 1 70.25 108 ASN B CA 1
ATOM 2200 C C . ASN B 1 108 ? -2.561 10.57 -11.734 1 70.25 108 ASN B C 1
ATOM 2202 O O . ASN B 1 108 ? -2.68 11.5 -12.539 1 70.25 108 ASN B O 1
ATOM 2206 N N . GLU B 1 109 ? -3.082 10.656 -10.562 1 75.94 109 GLU B N 1
ATOM 2207 C CA . GLU B 1 109 ? -3.682 11.883 -10.039 1 75.94 109 GLU B CA 1
ATOM 2208 C C . GLU B 1 109 ? -2.859 12.453 -8.891 1 75.94 109 GLU B C 1
ATOM 2210 O O . GLU B 1 109 ? -2.838 11.891 -7.793 1 75.94 109 GLU B O 1
ATOM 2215 N N . PRO B 1 110 ? -2.266 13.578 -9.336 1 77.56 110 PRO B N 1
ATOM 2216 C CA . PRO B 1 110 ? -1.423 14.188 -8.305 1 77.56 110 PRO B CA 1
ATOM 2217 C C . PRO B 1 110 ? -2.229 14.711 -7.121 1 77.56 110 PRO B C 1
ATOM 2219 O O . PRO B 1 110 ? -3.398 15.078 -7.277 1 77.56 110 PRO B O 1
ATOM 2222 N N . GLY B 1 111 ? -1.673 14.695 -6.016 1 88 111 GLY B N 1
ATOM 2223 C CA . GLY B 1 111 ? -2.238 15.281 -4.812 1 88 111 GLY B CA 1
ATOM 2224 C C . GLY B 1 111 ? -2.291 14.312 -3.643 1 88 111 GLY B C 1
ATOM 2225 O O . GLY B 1 111 ? -2.592 13.133 -3.82 1 88 111 GLY B O 1
ATOM 2226 N N . SER B 1 112 ? -1.889 14.789 -2.527 1 93.06 112 SER B N 1
ATOM 2227 C CA . SER B 1 112 ? -1.884 14.031 -1.277 1 93.06 112 SER B CA 1
ATOM 2228 C C . SER B 1 112 ? -2.635 14.781 -0.18 1 93.06 112 SER B C 1
ATOM 2230 O O . SER B 1 112 ? -2.863 15.984 -0.288 1 93.06 112 SER B O 1
ATOM 2232 N N . PRO B 1 113 ? -3.076 14.148 0.769 1 97.06 113 PRO B N 1
ATOM 2233 C CA . PRO B 1 113 ? -3.881 14.75 1.833 1 97.06 113 PRO B CA 1
ATOM 2234 C C . PRO B 1 113 ? -3.117 15.812 2.619 1 97.06 113 PRO B C 1
ATOM 2236 O O . PRO B 1 113 ? -1.899 15.711 2.781 1 97.06 113 PRO B O 1
ATOM 2239 N N . VAL B 1 114 ? -3.828 16.812 3.012 1 98.38 114 VAL B N 1
ATOM 2240 C CA . VAL B 1 114 ? -3.42 17.766 4.039 1 98.38 114 VAL B CA 1
ATOM 2241 C C . VAL B 1 114 ? -4.16 17.469 5.34 1 98.38 114 VAL B C 1
ATOM 2243 O O . VAL B 1 114 ? -5.383 17.625 5.414 1 98.38 114 VAL B O 1
ATOM 2246 N N . ILE B 1 115 ? -3.455 17.094 6.32 1 98.69 115 ILE B N 1
ATOM 2247 C CA . ILE B 1 115 ? -4.039 16.656 7.586 1 98.69 115 ILE B CA 1
ATOM 2248 C C . ILE B 1 115 ? -3.811 17.719 8.656 1 98.69 115 ILE B C 1
ATOM 2250 O O . ILE B 1 115 ? -2.678 18.156 8.875 1 98.69 115 ILE B O 1
ATOM 2254 N N . GLY B 1 116 ? -4.867 18.156 9.32 1 98.56 116 GLY B N 1
ATOM 2255 C CA . GLY B 1 116 ? -4.789 19.172 10.352 1 98.56 116 GLY B CA 1
ATOM 2256 C C . GLY B 1 116 ? -4.16 18.672 11.641 1 98.56 116 GLY B C 1
ATOM 2257 O O . GLY B 1 116 ? -3.365 17.734 11.617 1 98.56 116 GLY B O 1
ATOM 2258 N N . ASN B 1 117 ? -4.477 19.375 12.766 1 98.38 117 ASN B N 1
ATOM 2259 C CA . ASN B 1 117 ? -3.889 19.078 14.07 1 98.38 117 ASN B CA 1
ATOM 2260 C C . ASN B 1 117 ? -4.773 18.156 14.891 1 98.38 117 ASN B C 1
ATOM 2262 O O . ASN B 1 117 ? -6 18.188 14.766 1 98.38 117 ASN B O 1
ATOM 2266 N N . ARG B 1 118 ? -4.098 17.312 15.742 1 98.12 118 ARG B N 1
ATOM 2267 C CA . ARG B 1 118 ? -4.797 16.438 16.688 1 98.12 118 ARG B CA 1
ATOM 2268 C C . ARG B 1 118 ? -5.73 15.484 15.961 1 98.12 118 ARG B C 1
ATOM 2270 O O . ARG B 1 118 ? -6.906 15.367 16.312 1 98.12 118 ARG B O 1
ATOM 2277 N N . VAL B 1 119 ? -5.258 14.961 14.961 1 98.5 119 VAL B N 1
ATOM 2278 C CA . VAL B 1 119 ? -5.988 13.945 14.211 1 98.5 119 VAL B CA 1
ATOM 2279 C C . VAL B 1 119 ? -5.523 12.555 14.648 1 98.5 119 VAL B C 1
ATOM 2281 O O . VAL B 1 119 ? -4.32 12.305 14.781 1 98.5 119 VAL B O 1
ATOM 2284 N N . ASP B 1 120 ? -6.43 11.664 14.875 1 98.31 120 ASP B N 1
ATOM 2285 C CA . ASP B 1 120 ? -6.191 10.273 15.25 1 98.31 120 ASP B CA 1
ATOM 2286 C C . ASP B 1 120 ? -6.613 9.328 14.133 1 98.31 120 ASP B C 1
ATOM 2288 O O . ASP B 1 120 ? -7.805 9.211 13.828 1 98.31 120 ASP B O 1
ATOM 2292 N N . ILE B 1 121 ? -5.648 8.641 13.562 1 98.25 121 ILE B N 1
ATOM 2293 C CA . ILE B 1 121 ? -5.926 7.785 12.414 1 98.25 121 ILE B CA 1
ATOM 2294 C C . ILE B 1 121 ? -5.852 6.316 12.828 1 98.25 121 ILE B C 1
ATOM 2296 O O . ILE B 1 121 ? -4.781 5.816 13.172 1 98.25 121 ILE B O 1
ATOM 2300 N N . GLY B 1 122 ? -6.926 5.664 12.719 1 97.44 122 GLY B N 1
ATOM 2301 C CA . GLY B 1 122 ? -7.039 4.281 13.156 1 97.44 122 GLY B CA 1
ATOM 2302 C C . GLY B 1 122 ? -6.293 3.311 12.258 1 97.44 122 GLY B C 1
ATOM 2303 O O . GLY B 1 122 ? -5.941 3.645 11.125 1 97.44 122 GLY B O 1
ATOM 2304 N N . ALA B 1 123 ? -6.109 2.09 12.828 1 97.69 123 ALA B N 1
ATOM 2305 C CA . ALA B 1 123 ? -5.336 1.062 12.141 1 97.69 123 ALA B CA 1
ATOM 2306 C C . ALA B 1 123 ? -5.973 0.714 10.797 1 97.69 123 ALA B C 1
ATOM 2308 O O . ALA B 1 123 ? -7.195 0.602 10.688 1 97.69 123 ALA B O 1
ATOM 2309 N N . GLY B 1 124 ? -5.066 0.625 9.773 1 97.5 124 GLY B N 1
ATOM 2310 C CA . GLY B 1 124 ? -5.508 0.129 8.477 1 97.5 124 GLY B CA 1
ATOM 2311 C C . GLY B 1 124 ? -6.203 1.185 7.637 1 97.5 124 GLY B C 1
ATOM 2312 O O . GLY B 1 124 ? -6.562 0.933 6.484 1 97.5 124 GLY B O 1
ATOM 2313 N N . ALA B 1 125 ? -6.395 2.346 8.18 1 98.5 125 ALA B N 1
ATOM 2314 C CA . ALA B 1 125 ? -7.11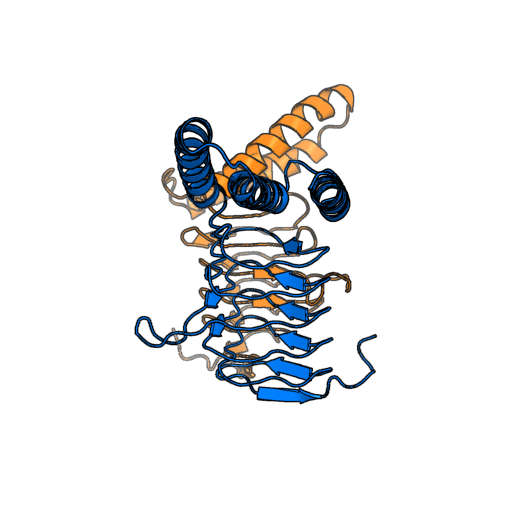7 3.387 7.445 1 98.5 125 ALA B CA 1
ATOM 2315 C C . ALA B 1 125 ? -6.348 3.811 6.195 1 98.5 125 ALA B C 1
ATOM 2317 O O . ALA B 1 125 ? -5.117 3.732 6.16 1 98.5 125 ALA B O 1
ATOM 2318 N N . LYS B 1 126 ? -7.117 4.188 5.16 1 98.56 126 LYS B N 1
ATOM 2319 C CA . LYS B 1 126 ? -6.574 4.754 3.926 1 98.56 126 LYS B CA 1
ATOM 2320 C C . LYS B 1 126 ? -7.094 6.168 3.695 1 98.56 126 LYS B C 1
ATOM 2322 O O . LYS B 1 126 ? -8.305 6.383 3.57 1 98.56 126 LYS B O 1
ATOM 2327 N N . VAL B 1 127 ? -6.266 7.148 3.682 1 98.44 127 VAL B N 1
ATOM 2328 C CA . VAL B 1 127 ? -6.574 8.555 3.434 1 98.44 127 VAL B CA 1
ATOM 2329 C C . VAL B 1 127 ? -5.953 8.992 2.109 1 98.44 127 VAL B C 1
ATOM 2331 O O . VAL B 1 127 ? -4.734 9.148 2.01 1 98.44 127 VAL B O 1
ATOM 2334 N N . LEU B 1 128 ? -6.855 9.242 1.157 1 97.25 128 LEU B N 1
ATOM 2335 C CA . LEU B 1 128 ? -6.316 9.242 -0.198 1 97.25 128 LEU B CA 1
ATOM 2336 C C . LEU B 1 128 ? -6.809 10.453 -0.982 1 97.25 128 LEU B C 1
ATOM 2338 O O . LEU B 1 128 ? -7.984 10.812 -0.903 1 97.25 128 LEU B O 1
ATOM 2342 N N . GLY B 1 129 ? -5.867 11.031 -1.813 1 95.62 129 GLY B N 1
ATOM 2343 C CA . GLY B 1 129 ? -6.207 12.094 -2.744 1 95.62 129 GLY B CA 1
ATOM 2344 C C . GLY B 1 129 ? -5.938 13.477 -2.188 1 95.62 129 GLY B C 1
ATOM 2345 O O . GLY B 1 129 ? -5.453 13.617 -1.062 1 95.62 129 GLY B O 1
ATOM 2346 N N . PRO B 1 130 ? -6.121 14.477 -3.027 1 96.06 130 PRO B N 1
ATOM 2347 C CA . PRO B 1 130 ? -5.91 15.867 -2.605 1 96.06 130 PRO B CA 1
ATOM 2348 C C . PRO B 1 130 ? -7.047 16.391 -1.733 1 96.06 130 PRO B C 1
ATOM 2350 O O . PRO B 1 130 ? -7.703 17.375 -2.096 1 96.06 130 PRO B O 1
ATOM 2353 N N . ILE B 1 131 ? -7.152 15.844 -0.562 1 97.62 131 ILE B N 1
ATOM 2354 C CA . ILE B 1 131 ? -8.242 16.188 0.343 1 97.62 131 ILE B CA 1
ATOM 2355 C C . ILE B 1 131 ? -7.684 16.891 1.584 1 97.62 131 ILE B C 1
ATOM 2357 O O . ILE B 1 131 ? -6.477 16.844 1.838 1 97.62 131 ILE B O 1
ATOM 2361 N N . ARG B 1 132 ? -8.641 17.484 2.352 1 98.56 132 ARG B N 1
ATOM 2362 C CA . ARG B 1 132 ? -8.281 18.156 3.594 1 98.56 132 ARG B CA 1
ATOM 2363 C C . ARG B 1 132 ? -8.984 17.516 4.789 1 98.56 132 ARG B C 1
ATOM 2365 O O . ARG B 1 132 ? -10.195 17.312 4.77 1 98.56 132 ARG B O 1
ATOM 2372 N N . ILE B 1 133 ? -8.219 17.109 5.766 1 98.75 133 ILE B N 1
ATOM 2373 C CA . ILE B 1 133 ? -8.719 16.656 7.059 1 98.75 133 ILE B CA 1
ATOM 2374 C C . ILE B 1 133 ? -8.578 17.781 8.086 1 98.75 133 ILE B C 1
ATOM 2376 O O . ILE B 1 133 ? -7.477 18.281 8.32 1 98.75 133 ILE B O 1
ATOM 2380 N N . GLY B 1 134 ? -9.656 18.203 8.688 1 98.56 134 GLY B N 1
ATOM 2381 C CA . GLY B 1 134 ? -9.633 19.266 9.672 1 98.56 134 GLY B CA 1
ATOM 2382 C C . GLY B 1 134 ? -8.977 18.859 10.977 1 98.56 134 GLY B C 1
ATOM 2383 O O . GLY B 1 134 ? -8.367 17.797 11.07 1 98.56 134 GLY B O 1
ATOM 2384 N N . ASP B 1 135 ? -9.094 19.797 11.977 1 98.5 135 ASP B N 1
ATOM 2385 C CA . ASP B 1 135 ? -8.531 19.531 13.297 1 98.5 135 ASP B CA 1
ATOM 2386 C C . ASP B 1 135 ? -9.469 18.672 14.133 1 98.5 135 ASP B C 1
ATOM 2388 O O . ASP B 1 135 ? -10.688 18.672 13.914 1 98.5 135 ASP B O 1
ATOM 2392 N N . ASP B 1 136 ? -8.867 17.906 15.008 1 98.38 136 ASP B N 1
ATOM 2393 C CA . ASP B 1 136 ? -9.641 17.156 15.992 1 98.38 136 ASP B CA 1
ATOM 2394 C C . ASP B 1 136 ? -10.539 16.125 15.312 1 98.38 136 ASP B C 1
ATOM 2396 O O . ASP B 1 136 ? -11.719 16 15.656 1 98.38 136 ASP B O 1
ATOM 2400 N N . VAL B 1 137 ? -10.016 15.508 14.367 1 98.5 137 VAL B N 1
ATOM 2401 C CA . VAL B 1 137 ? -10.734 14.477 13.625 1 98.5 137 VAL B CA 1
ATOM 2402 C C . VAL B 1 137 ? -10.273 13.094 14.078 1 98.5 137 VAL B C 1
ATOM 2404 O O . VAL B 1 137 ? -9.094 12.891 14.367 1 98.5 137 VAL B O 1
ATOM 2407 N N . VAL B 1 138 ? -11.195 12.188 14.195 1 98.38 138 VAL B N 1
ATOM 2408 C CA . VAL B 1 138 ? -10.906 10.766 14.391 1 98.38 138 VAL B CA 1
ATOM 2409 C C . VAL B 1 138 ? -11.281 9.984 13.141 1 98.38 138 VAL B C 1
ATOM 2411 O O . VAL B 1 138 ? -12.406 10.094 12.641 1 98.38 138 VAL B O 1
ATOM 2414 N N . ILE B 1 139 ? -10.344 9.32 12.594 1 98.44 139 ILE B N 1
ATOM 2415 C CA . ILE B 1 139 ? -10.578 8.406 11.484 1 98.44 139 ILE B CA 1
ATOM 2416 C C . ILE B 1 139 ? -10.609 6.965 12 1 98.44 139 ILE B C 1
ATOM 2418 O O . ILE B 1 139 ? -9.633 6.488 12.586 1 98.44 139 ILE B O 1
ATOM 2422 N N . GLY B 1 140 ? -11.648 6.297 11.789 1 97.38 140 GLY B N 1
ATOM 2423 C CA . GLY B 1 140 ? -11.82 4.949 12.305 1 97.38 140 GLY B CA 1
ATOM 2424 C C . GLY B 1 140 ? -10.93 3.928 11.617 1 97.38 140 GLY B C 1
ATOM 2425 O O . GLY B 1 140 ? -10.398 4.184 10.539 1 97.38 140 GLY B O 1
ATOM 2426 N N . ALA B 1 141 ? -10.859 2.74 12.328 1 97.31 141 ALA B N 1
ATOM 2427 C CA . ALA B 1 141 ? -10.07 1.642 11.773 1 97.31 141 ALA B CA 1
ATOM 2428 C C . ALA B 1 141 ? -10.609 1.214 10.414 1 97.31 141 ALA B C 1
ATOM 2430 O O . ALA B 1 141 ? -11.82 1.135 10.219 1 97.31 141 ALA B O 1
ATOM 2431 N N . ASN B 1 142 ? -9.641 1.062 9.477 1 97.62 142 ASN B N 1
ATOM 2432 C CA . ASN B 1 142 ? -9.875 0.567 8.125 1 97.62 142 ASN B CA 1
ATOM 2433 C C . ASN B 1 142 ? -10.734 1.532 7.312 1 97.62 142 ASN B C 1
ATOM 2435 O O . ASN B 1 142 ? -11.141 1.218 6.191 1 97.62 142 ASN B O 1
ATOM 2439 N N . ALA B 1 143 ? -11.031 2.648 7.887 1 98.19 143 ALA B N 1
ATOM 2440 C CA . ALA B 1 143 ? -11.812 3.615 7.121 1 98.19 143 ALA B CA 1
ATOM 2441 C C . ALA B 1 143 ? -11.078 4.016 5.84 1 98.19 143 ALA B C 1
ATOM 2443 O O . ALA B 1 143 ? -9.852 4.074 5.812 1 98.19 143 ALA B O 1
ATOM 2444 N N . VAL B 1 144 ? -11.906 4.27 4.801 1 98.5 144 VAL B N 1
ATOM 2445 C CA . VAL B 1 144 ? -11.375 4.824 3.562 1 98.5 144 VAL B CA 1
ATOM 2446 C C . VAL B 1 144 ? -11.898 6.246 3.365 1 98.5 144 VAL B C 1
ATOM 2448 O O . VAL B 1 144 ? -13.078 6.441 3.076 1 98.5 144 VAL B O 1
ATOM 2451 N N . VAL B 1 145 ? -11.016 7.18 3.467 1 98.5 145 VAL B N 1
ATOM 2452 C CA . VAL B 1 145 ? -11.375 8.594 3.377 1 98.5 145 VAL B CA 1
ATOM 2453 C C . VAL B 1 145 ? -10.867 9.172 2.059 1 98.5 145 VAL B C 1
ATOM 2455 O O . VAL B 1 145 ? -9.656 9.25 1.83 1 98.5 145 VAL B O 1
ATOM 2458 N N . ILE B 1 146 ? -11.812 9.625 1.256 1 97.12 146 ILE B N 1
ATOM 2459 C CA . ILE B 1 146 ? -11.445 10.125 -0.065 1 97.12 146 ILE B CA 1
ATOM 2460 C C . ILE B 1 146 ? -12.102 11.477 -0.309 1 97.12 146 ILE B C 1
ATOM 2462 O O . ILE B 1 146 ? -12.18 11.945 -1.448 1 97.12 146 ILE B O 1
ATOM 2466 N N . THR B 1 147 ? -12.703 12.023 0.678 1 97.12 147 THR B N 1
ATOM 2467 C CA . THR B 1 147 ? -13.297 13.359 0.645 1 97.12 147 THR B CA 1
ATOM 2468 C C . THR B 1 147 ? -12.852 14.18 1.854 1 97.12 147 THR B C 1
ATOM 2470 O O . THR B 1 147 ? -12.312 13.625 2.818 1 97.12 147 THR B O 1
ATOM 2473 N N . ASP B 1 148 ? -13.109 15.469 1.729 1 98.44 148 ASP B N 1
ATOM 2474 C CA . ASP B 1 148 ? -12.75 16.344 2.836 1 98.44 148 ASP B CA 1
ATOM 2475 C C . ASP B 1 148 ? -13.508 15.977 4.105 1 98.44 148 ASP B C 1
ATOM 2477 O O . ASP B 1 148 ? -14.664 15.555 4.043 1 98.44 148 ASP B O 1
ATOM 2481 N N . VAL B 1 149 ? -12.867 16.156 5.266 1 98.5 149 VAL B N 1
ATOM 2482 C CA . VAL B 1 149 ? -13.461 15.914 6.574 1 98.5 149 VAL B CA 1
ATOM 2483 C C . VAL B 1 149 ? -13.352 17.172 7.434 1 98.5 149 VAL B C 1
ATOM 2485 O O . VAL B 1 149 ? -12.25 17.609 7.773 1 98.5 149 VAL B O 1
ATOM 2488 N N . PRO B 1 150 ? -14.453 17.766 7.824 1 98.19 150 PRO B N 1
ATOM 2489 C CA . PRO B 1 150 ? -14.406 18.969 8.664 1 98.19 150 PRO B CA 1
ATOM 2490 C C . PRO B 1 150 ? -13.82 18.688 10.047 1 98.19 150 PRO B C 1
ATOM 2492 O O . PRO B 1 150 ? -13.812 17.547 10.508 1 98.19 150 PRO B O 1
ATOM 2495 N N . SER B 1 151 ? -13.391 19.781 10.656 1 98.25 151 SER B N 1
ATOM 2496 C CA . SER B 1 151 ? -12.898 19.656 12.023 1 98.25 151 SER B CA 1
ATOM 2497 C C . SER B 1 151 ? -13.961 19.078 12.945 1 98.25 151 SER B C 1
ATOM 2499 O O . SER B 1 151 ? -15.156 19.203 12.672 1 98.25 151 SER B O 1
ATOM 2501 N N . ASN B 1 152 ? -13.5 18.438 13.938 1 98.06 152 ASN B N 1
ATOM 2502 C CA . ASN B 1 152 ? -14.367 17.875 14.977 1 98.06 152 ASN B CA 1
ATOM 2503 C C . ASN B 1 152 ? -15.32 16.828 14.398 1 98.06 152 ASN B C 1
ATOM 2505 O O . ASN B 1 152 ? -16.516 16.844 14.695 1 98.06 152 ASN B O 1
ATOM 2509 N N . SER B 1 153 ? -14.766 15.945 13.555 1 98.25 153 SER B N 1
ATOM 2510 C CA . SER B 1 153 ? -15.57 14.914 12.898 1 98.25 153 SER B CA 1
ATOM 2511 C C . SER B 1 153 ? -15.016 13.523 13.172 1 98.25 153 SER B C 1
ATOM 2513 O O . SER B 1 153 ? -13.867 13.383 13.602 1 98.25 153 SER B O 1
ATOM 2515 N N . LEU B 1 154 ? -15.859 12.625 13.031 1 97.88 154 LEU B N 1
ATOM 2516 C CA . LEU B 1 154 ? -15.539 11.203 12.969 1 97.88 154 LEU B CA 1
ATOM 2517 C C . LEU B 1 154 ? -15.781 10.648 11.57 1 97.88 154 LEU B C 1
ATOM 2519 O O . LEU B 1 154 ? -16.844 10.852 10.992 1 97.88 154 LEU B O 1
ATOM 2523 N N . ALA B 1 155 ? -14.797 10.055 11 1 98.06 155 ALA B N 1
ATOM 2524 C CA . ALA B 1 155 ? -14.922 9.406 9.695 1 98.06 155 ALA B CA 1
ATOM 2525 C C . ALA B 1 155 ? -14.797 7.891 9.828 1 98.06 155 ALA B C 1
ATOM 2527 O O . ALA B 1 155 ? -13.75 7.383 10.242 1 98.06 155 ALA B O 1
ATOM 2528 N N . VAL B 1 156 ? -15.797 7.137 9.445 1 97.5 156 VAL B N 1
ATOM 2529 C CA . VAL B 1 156 ? -15.789 5.688 9.609 1 97.5 156 VAL B CA 1
ATOM 2530 C C . VAL B 1 156 ? -16.422 5.023 8.391 1 97.5 156 VAL B C 1
ATOM 2532 O O . VAL B 1 156 ? -17.297 5.605 7.742 1 97.5 156 VAL B O 1
ATOM 2535 N N . GLY B 1 157 ? -15.797 3.867 8.047 1 95.81 157 GLY B N 1
ATOM 2536 C CA . GLY B 1 157 ? -16.406 3.076 6.996 1 95.81 157 GLY B CA 1
ATOM 2537 C C . GLY B 1 157 ? -15.633 3.104 5.695 1 95.81 157 GLY B C 1
ATOM 2538 O O . GLY B 1 157 ? -14.602 3.762 5.602 1 95.81 157 GLY B O 1
ATOM 2539 N N . VAL B 1 158 ? -16.188 2.307 4.641 1 96.81 158 VAL B N 1
ATOM 2540 C CA . VAL B 1 158 ? -15.555 2.127 3.334 1 96.81 158 VAL B CA 1
ATOM 2541 C C . VAL B 1 158 ? -16.594 2.297 2.234 1 96.81 158 VAL B C 1
ATOM 2543 O O . VAL B 1 158 ? -17.406 1.397 1.991 1 96.81 158 VAL B O 1
ATOM 2546 N N . PRO B 1 159 ? -16.75 3.412 1.566 1 94.81 159 PRO B N 1
ATOM 2547 C CA . PRO B 1 159 ? -16.062 4.664 1.89 1 94.81 159 PRO B CA 1
ATOM 2548 C C . PRO B 1 159 ? -16.547 5.281 3.199 1 94.81 159 PRO B C 1
ATOM 2550 O O . PRO B 1 159 ? -17.594 4.906 3.709 1 94.81 159 PRO B O 1
ATOM 2553 N N . ALA B 1 160 ? -15.758 6.172 3.635 1 96.94 160 ALA B N 1
ATOM 2554 C CA . ALA B 1 160 ? -16.016 6.699 4.969 1 96.94 160 ALA B CA 1
ATOM 2555 C C . ALA B 1 160 ? -17.25 7.609 4.965 1 96.94 160 ALA B C 1
ATOM 2557 O O . ALA B 1 160 ? -17.438 8.398 4.035 1 96.94 160 ALA B O 1
ATOM 2558 N N . ARG B 1 161 ? -18.031 7.449 5.957 1 97.25 161 ARG B N 1
ATOM 2559 C CA . ARG B 1 161 ? -19.062 8.414 6.328 1 97.25 161 ARG B CA 1
ATOM 2560 C C . ARG B 1 161 ? -18.547 9.367 7.406 1 97.25 161 ARG B C 1
ATOM 2562 O O . ARG B 1 161 ? -17.875 8.945 8.344 1 97.25 161 ARG B O 1
ATOM 2569 N N . ILE B 1 162 ? -18.984 10.656 7.227 1 97.38 162 ILE B N 1
ATOM 2570 C CA . ILE B 1 162 ? -18.484 11.703 8.117 1 97.38 162 ILE B CA 1
ATOM 2571 C C . ILE B 1 162 ? -19.594 12.117 9.086 1 97.38 162 ILE B C 1
ATOM 2573 O O . ILE B 1 162 ? -20.703 12.469 8.664 1 97.38 162 ILE B O 1
ATOM 2577 N N . LYS B 1 163 ? -19.266 11.992 10.391 1 96.69 163 LYS B N 1
ATOM 2578 C CA . LYS B 1 163 ? -20.203 12.398 11.445 1 96.69 163 LYS B CA 1
ATOM 2579 C C . LYS B 1 163 ? -19.531 13.344 12.43 1 96.69 163 LYS B C 1
ATOM 2581 O O . LYS B 1 163 ? -18.312 13.273 12.648 1 96.69 163 LYS B O 1
ATOM 2586 N N . PRO B 1 164 ? -20.422 14.297 12.984 1 94.31 164 PRO B N 1
ATOM 2587 C CA . PRO B 1 164 ? -19.844 15.133 14.031 1 94.31 164 PRO B CA 1
ATOM 2588 C C . PRO B 1 164 ? -19.406 14.32 15.25 1 94.31 164 PRO B C 1
ATOM 2590 O O . PRO B 1 164 ? -20.047 13.336 15.617 1 94.31 164 PRO B O 1
ATOM 2593 N N . ARG B 1 165 ? -18.297 14.664 15.664 1 89.94 165 ARG B N 1
ATOM 2594 C CA . ARG B 1 165 ? -17.859 14.023 16.906 1 89.94 165 ARG B CA 1
ATOM 2595 C C . ARG B 1 165 ? -18.719 14.477 18.078 1 89.94 165 ARG B C 1
ATOM 2597 O O . ARG B 1 165 ? -18.953 15.68 18.25 1 89.94 165 ARG B O 1
ATOM 2604 N N . THR B 1 166 ? -19.688 13.711 18.438 1 73.88 166 THR B N 1
ATOM 2605 C CA . THR B 1 166 ? -20.5 14.102 19.578 1 73.88 166 THR B CA 1
ATOM 2606 C C . THR B 1 166 ? -19.641 14.211 20.828 1 73.88 166 THR B C 1
ATOM 2608 O O . THR B 1 166 ? -18.641 13.508 20.969 1 73.88 166 THR B O 1
ATOM 2611 N N . GLY B 1 167 ? -19.297 15.336 21.375 1 58.19 167 GLY B N 1
ATOM 2612 C CA . GLY B 1 167 ? -18.594 15.688 22.609 1 58.19 167 GLY B CA 1
ATOM 2613 C C . GLY B 1 167 ? -18.266 14.492 23.469 1 58.19 167 GLY B C 1
ATOM 2614 O O . GLY B 1 167 ? -17.562 14.617 24.469 1 58.19 167 GLY B O 1
ATOM 2615 N N . ALA B 1 168 ? -19.156 13.422 23.547 1 45.25 168 ALA B N 1
ATOM 2616 C CA . ALA B 1 168 ? -19.094 12.57 24.734 1 45.25 168 ALA B CA 1
ATOM 2617 C C . ALA B 1 168 ? -17.938 11.57 24.625 1 45.25 168 ALA B C 1
ATOM 2619 O O . ALA B 1 168 ? -17.672 10.82 25.562 1 45.25 168 ALA B O 1
ATOM 2620 N N . GLY B 1 169 ? -17.359 11.055 23.406 1 37.31 169 GLY B N 1
ATOM 2621 C CA . GLY B 1 169 ? -16.641 9.812 23.609 1 37.31 169 GLY B CA 1
ATOM 2622 C C . GLY B 1 169 ? -15.227 10.016 24.109 1 37.31 169 GLY B C 1
ATOM 2623 O O . GLY B 1 169 ? -14.336 10.391 23.328 1 37.31 169 GLY B O 1
ATOM 2624 N N . ARG B 1 170 ? -14.969 10.773 25.078 1 30.75 170 ARG B N 1
ATOM 2625 C CA . ARG B 1 170 ? -13.789 10.469 25.875 1 30.75 170 ARG B CA 1
ATOM 2626 C C . ARG B 1 170 ? -13.742 8.984 26.234 1 30.75 170 ARG B C 1
ATOM 2628 O O . ARG B 1 170 ? -14.773 8.375 26.531 1 30.75 170 ARG B O 1
#